Protein AF-A0A819VMY5-F1 (afdb_monomer)

Secondary structure (DSSP, 8-state):
-PPPPPPPPHHHHHHHHHHHT-HHHHHHHHHHTTGGGG-----HHHHHHHHHHH--TTSS-SSS---TTHHHHHHHHHTS---HHHHHHHHHHHHHHHHHTTS-HHHHHHHHHHHHHHHHHHHHH-TTSSHHHHHHHTT-EEEEEEEEEETTTTEEEEEEEEE-TTS-EEEEEESSHHHHHHHHHHHHHHHH---------

Organism: NCBI:txid392033

Structure (mmCIF, N/CA/C/O backbone):
data_AF-A0A819VMY5-F1
#
_entry.id   AF-A0A819VMY5-F1
#
loop_
_atom_site.group_PDB
_atom_site.id
_atom_site.type_symbol
_atom_site.label_atom_id
_atom_site.label_alt_id
_atom_site.label_comp_id
_atom_site.label_asym_id
_atom_site.label_entity_id
_atom_site.label_seq_id
_atom_site.pdbx_PDB_ins_code
_atom_site.Cartn_x
_atom_site.Cartn_y
_atom_site.Cartn_z
_atom_site.occupancy
_atom_site.B_iso_or_equiv
_atom_site.auth_seq_id
_atom_site.auth_comp_id
_atom_site.auth_asym_id
_atom_site.auth_atom_id
_atom_site.pdbx_PDB_model_num
ATOM 1 N N . MET A 1 1 ? -19.495 26.313 -24.248 1.00 32.25 1 MET A N 1
ATOM 2 C CA . MET A 1 1 ? -19.264 24.856 -24.339 1.00 32.25 1 MET A CA 1
ATOM 3 C C . MET A 1 1 ? -18.336 24.479 -23.194 1.00 32.25 1 MET A C 1
ATOM 5 O O . MET A 1 1 ? -17.141 24.739 -23.263 1.00 32.25 1 MET A O 1
ATOM 9 N N . VAL A 1 2 ? -18.919 24.069 -22.068 1.00 31.19 2 VAL A N 1
ATOM 10 C CA . VAL A 1 2 ? -18.203 23.810 -20.811 1.00 31.19 2 VAL A CA 1
ATOM 11 C C . VAL A 1 2 ? -17.369 22.545 -21.003 1.00 31.19 2 VAL A C 1
ATOM 13 O O . VAL A 1 2 ? -17.919 21.499 -21.330 1.00 31.19 2 VAL A O 1
ATOM 16 N N . ARG A 1 3 ? -16.042 22.659 -20.877 1.00 33.81 3 ARG A N 1
ATOM 17 C CA . ARG A 1 3 ? -15.121 21.518 -20.942 1.00 33.81 3 ARG A CA 1
ATOM 18 C C . ARG A 1 3 ? -15.472 20.551 -19.808 1.00 33.81 3 ARG A C 1
ATOM 20 O O . ARG A 1 3 ? -15.427 20.946 -18.645 1.00 33.81 3 ARG A O 1
ATOM 27 N N . CYS A 1 4 ? -15.831 19.315 -20.150 1.00 34.69 4 CYS A N 1
ATOM 28 C CA . CYS A 1 4 ? -15.919 18.207 -19.204 1.00 34.69 4 CYS A CA 1
ATOM 29 C C . CYS A 1 4 ? -14.621 18.147 -18.388 1.00 34.69 4 CYS A C 1
ATOM 31 O O . CYS A 1 4 ? -13.538 18.035 -18.962 1.00 34.69 4 CYS A O 1
ATOM 33 N N . LYS A 1 5 ? -14.730 18.249 -17.059 1.00 42.56 5 LYS A N 1
ATOM 34 C CA . LYS A 1 5 ? -13.671 17.809 -16.146 1.00 42.56 5 LYS A CA 1
ATOM 35 C C . LYS A 1 5 ? -13.451 16.322 -16.426 1.00 42.56 5 LYS A C 1
ATOM 37 O O . LYS A 1 5 ? -14.417 15.568 -16.429 1.00 42.56 5 LYS A O 1
ATOM 42 N N . GLU A 1 6 ? -12.218 15.958 -16.749 1.00 49.38 6 GLU A N 1
ATOM 43 C CA . GLU A 1 6 ? -11.804 14.627 -17.192 1.00 49.38 6 GLU A CA 1
ATOM 44 C C . GLU A 1 6 ? -12.364 13.525 -16.277 1.00 49.38 6 GLU A C 1
ATOM 46 O O . GLU A 1 6 ? -12.055 13.463 -15.088 1.00 49.38 6 GLU A O 1
ATOM 51 N N . GLU A 1 7 ? -13.212 12.658 -16.833 1.00 58.59 7 GLU A N 1
ATOM 52 C CA . GLU A 1 7 ? -13.631 11.423 -16.178 1.00 58.59 7 GLU A CA 1
ATOM 53 C C . GLU A 1 7 ? -12.405 10.513 -16.032 1.00 58.59 7 GLU A C 1
ATOM 55 O O . GLU A 1 7 ? -11.685 10.253 -17.000 1.00 58.59 7 GLU A O 1
ATOM 60 N N . PHE A 1 8 ? -12.141 10.023 -14.818 1.00 69.56 8 PHE A N 1
ATOM 61 C CA . PHE A 1 8 ? -11.073 9.053 -14.590 1.00 69.56 8 PHE A CA 1
ATOM 62 C C . PHE A 1 8 ? -11.270 7.841 -15.512 1.00 69.56 8 PHE A C 1
ATOM 64 O O . PHE A 1 8 ? -12.284 7.148 -15.427 1.00 69.56 8 PHE A O 1
ATOM 71 N N . CYS A 1 9 ? -10.290 7.540 -16.370 1.00 81.75 9 CYS A N 1
ATOM 72 C CA . CYS A 1 9 ? -10.345 6.321 -17.177 1.00 81.75 9 CYS A CA 1
ATOM 73 C C . CYS A 1 9 ? -10.420 5.071 -16.276 1.00 81.75 9 CYS A C 1
ATOM 75 O O . CYS A 1 9 ? -9.907 5.069 -15.154 1.00 81.75 9 CYS A O 1
ATOM 77 N N . HIS A 1 10 ? -11.014 3.978 -16.767 1.00 84.50 10 HIS A N 1
ATOM 78 C CA . HIS A 1 10 ? -11.243 2.760 -15.972 1.00 84.50 10 HIS A CA 1
ATOM 79 C C . HIS A 1 10 ? -9.974 2.229 -15.279 1.00 84.50 10 HIS A C 1
ATOM 81 O O . HIS A 1 10 ? -10.004 1.839 -14.108 1.00 84.50 10 HIS A O 1
ATOM 87 N N . GLY A 1 11 ? -8.835 2.266 -15.979 1.00 84.69 11 GLY A N 1
ATOM 88 C CA . GLY A 1 11 ? -7.550 1.889 -15.395 1.00 84.69 11 GLY A CA 1
ATOM 89 C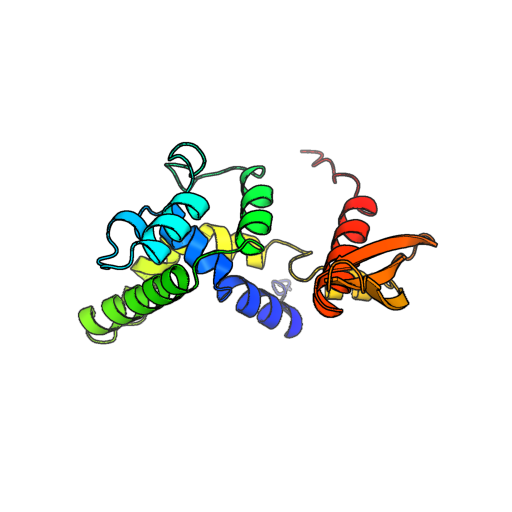 C . GLY A 1 11 ? -7.178 2.776 -14.206 1.00 84.69 11 GLY A C 1
ATOM 90 O O . GLY A 1 11 ? -6.734 2.270 -13.185 1.00 84.69 11 GLY A O 1
ATOM 91 N N . ARG A 1 12 ? -7.431 4.089 -14.290 1.00 86.12 12 ARG A N 1
ATOM 92 C CA . ARG A 1 12 ? -7.058 5.045 -13.242 1.00 86.12 12 ARG A CA 1
ATOM 93 C C . ARG A 1 12 ? -7.909 4.863 -11.990 1.00 86.12 12 ARG A C 1
ATOM 95 O O . ARG A 1 12 ? -7.371 4.899 -10.893 1.00 86.12 12 ARG A O 1
ATOM 102 N N . VAL A 1 13 ? -9.208 4.607 -12.145 1.00 88.25 13 VAL A N 1
ATOM 103 C CA . VAL A 1 13 ? -10.085 4.258 -11.012 1.00 88.25 13 VAL A CA 1
ATOM 104 C C . VAL A 1 13 ? -9.615 2.967 -10.340 1.00 88.25 13 VAL A C 1
ATOM 106 O O . VAL A 1 13 ? -9.603 2.868 -9.115 1.00 88.25 13 VAL A O 1
ATOM 109 N N . THR A 1 14 ? -9.192 1.983 -11.138 1.00 89.44 14 THR A N 1
ATOM 110 C CA . THR A 1 14 ? -8.652 0.721 -10.617 1.00 89.44 14 THR A CA 1
ATOM 111 C C . THR A 1 14 ? -7.366 0.948 -9.831 1.00 89.44 14 THR A C 1
ATOM 113 O O . THR A 1 14 ? -7.250 0.422 -8.724 1.00 89.44 14 THR A O 1
ATOM 116 N N . ASP A 1 15 ? -6.453 1.762 -10.365 1.00 88.94 15 ASP A N 1
ATOM 117 C CA . ASP A 1 15 ? -5.201 2.127 -9.703 1.00 88.94 15 ASP A CA 1
ATOM 118 C C . ASP A 1 15 ? -5.490 2.838 -8.366 1.00 88.94 15 ASP A C 1
ATOM 120 O O . ASP A 1 15 ? -4.995 2.404 -7.332 1.00 88.94 15 ASP A O 1
ATOM 124 N N . ILE A 1 16 ? -6.376 3.844 -8.353 1.00 89.19 16 ILE A N 1
ATOM 125 C CA . ILE A 1 16 ? -6.782 4.573 -7.133 1.00 89.19 16 ILE A CA 1
ATOM 126 C C . ILE A 1 16 ? -7.374 3.628 -6.086 1.00 89.19 16 ILE A C 1
ATOM 128 O O . ILE A 1 16 ? -7.021 3.697 -4.911 1.00 89.19 16 ILE A O 1
ATOM 132 N N . ARG A 1 17 ? -8.261 2.716 -6.494 1.00 89.19 17 ARG A N 1
ATOM 133 C CA . ARG A 1 17 ? -8.877 1.761 -5.567 1.00 89.19 17 ARG A CA 1
ATOM 134 C C . ARG A 1 17 ? -7.837 0.839 -4.937 1.00 89.19 17 ARG A C 1
ATOM 136 O O . ARG A 1 17 ? -7.874 0.644 -3.728 1.00 89.19 17 ARG A O 1
ATOM 143 N N . GLN A 1 18 ? -6.936 0.277 -5.745 1.00 88.06 18 GLN A N 1
ATOM 144 C CA . GLN A 1 18 ? -5.853 -0.581 -5.252 1.00 88.06 18 GLN A CA 1
ATOM 145 C C . GLN A 1 18 ? -4.921 0.172 -4.303 1.00 88.06 18 GLN A C 1
ATOM 147 O O . GLN A 1 18 ? -4.429 -0.400 -3.333 1.00 88.06 18 GLN A O 1
ATOM 152 N N . ASP A 1 19 ? -4.696 1.449 -4.589 1.00 86.06 19 ASP A N 1
ATOM 153 C CA . ASP A 1 19 ? -3.855 2.321 -3.795 1.00 86.06 19 ASP A CA 1
ATOM 154 C C . ASP A 1 19 ? -4.448 2.570 -2.400 1.00 86.06 19 ASP A C 1
ATOM 156 O O . ASP A 1 19 ? -3.775 2.355 -1.390 1.00 86.06 19 ASP A O 1
ATOM 160 N N . LEU A 1 20 ? -5.728 2.947 -2.342 1.00 86.44 20 LEU A N 1
ATOM 161 C CA . LEU A 1 20 ? -6.430 3.274 -1.099 1.00 86.44 20 LEU A CA 1
ATOM 162 C C . LEU A 1 20 ? -6.740 2.048 -0.236 1.00 86.44 20 LEU A C 1
ATOM 164 O O . LEU A 1 20 ? -6.771 2.158 0.985 1.00 86.44 20 LEU A O 1
ATOM 168 N N . SER A 1 21 ? -6.938 0.877 -0.846 1.00 87.19 21 SER A N 1
ATOM 169 C CA . SER A 1 21 ? -7.166 -0.381 -0.124 1.00 87.19 21 SER A CA 1
ATOM 170 C C . SER A 1 21 ? -5.875 -1.167 0.139 1.00 87.19 21 SER A C 1
ATOM 172 O O . SER A 1 21 ? -5.913 -2.389 0.274 1.00 87.19 21 SER A O 1
ATOM 174 N N . ASN A 1 22 ? -4.713 -0.513 0.122 1.00 87.19 22 ASN A N 1
ATOM 175 C CA . ASN A 1 22 ? -3.435 -1.165 0.386 1.00 87.19 22 ASN A CA 1
ATOM 176 C C . ASN A 1 22 ? -3.231 -1.344 1.902 1.00 87.19 22 ASN A C 1
ATOM 178 O O . ASN A 1 22 ? -3.157 -0.361 2.638 1.00 87.19 22 ASN A O 1
ATOM 182 N N . ASN A 1 23 ? -3.065 -2.588 2.363 1.00 88.81 23 ASN A N 1
ATOM 183 C CA . ASN A 1 23 ? -2.864 -2.906 3.782 1.00 88.81 23 ASN A CA 1
ATOM 184 C C . ASN A 1 23 ? -1.686 -2.150 4.419 1.00 88.81 23 ASN A C 1
ATOM 186 O O . ASN A 1 23 ? -1.798 -1.716 5.561 1.00 88.81 23 ASN A O 1
ATOM 190 N N . GLY A 1 24 ? -0.577 -1.962 3.699 1.00 85.81 24 GLY A N 1
ATOM 191 C CA . GLY A 1 24 ? 0.563 -1.184 4.187 1.00 85.81 24 GLY A CA 1
ATOM 192 C C . GLY A 1 24 ? 0.185 0.272 4.463 1.00 85.81 24 GLY A C 1
ATOM 193 O O . GLY A 1 24 ? 0.586 0.833 5.479 1.00 85.81 24 GLY A O 1
ATOM 194 N N . ARG A 1 25 ? -0.674 0.863 3.623 1.00 84.81 25 ARG A N 1
ATOM 195 C CA . ARG A 1 25 ? -1.202 2.214 3.860 1.00 84.81 25 ARG A CA 1
ATOM 196 C C . 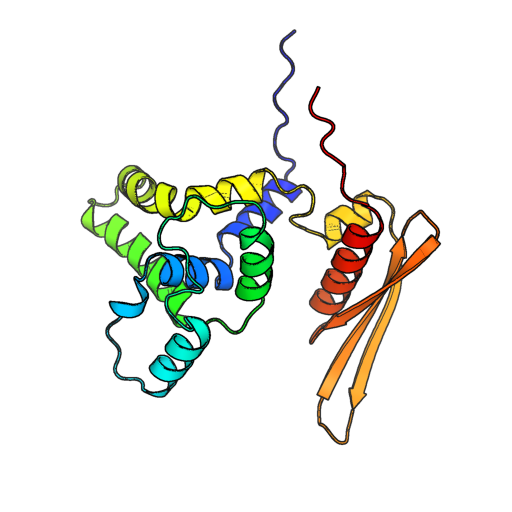ARG A 1 25 ? -2.164 2.268 5.033 1.00 84.81 25 ARG A C 1
ATOM 198 O O . ARG A 1 25 ? -2.027 3.155 5.866 1.00 84.81 25 ARG A O 1
ATOM 205 N N . LEU A 1 26 ? -3.103 1.328 5.125 1.00 89.62 26 LEU A N 1
ATOM 206 C CA . LEU A 1 26 ? -4.041 1.274 6.253 1.00 89.62 26 LEU A CA 1
ATOM 207 C C . LEU A 1 26 ? -3.296 1.123 7.587 1.00 89.62 26 LEU A C 1
ATOM 209 O O . LEU A 1 26 ? -3.614 1.810 8.556 1.00 89.62 26 LEU A O 1
ATOM 213 N N . ALA A 1 27 ? -2.256 0.285 7.613 1.00 90.12 27 ALA A N 1
ATOM 214 C CA . ALA A 1 27 ? -1.369 0.147 8.761 1.00 90.12 27 ALA A CA 1
ATOM 215 C C . ALA A 1 27 ? -0.644 1.461 9.090 1.00 90.12 27 ALA A C 1
ATOM 217 O O . ALA A 1 27 ? -0.647 1.878 10.248 1.00 90.12 27 ALA A O 1
ATOM 218 N N . TYR A 1 28 ? -0.077 2.138 8.087 1.00 86.12 28 TYR A N 1
ATOM 219 C CA . TYR A 1 28 ? 0.578 3.434 8.268 1.00 86.12 28 TYR A CA 1
ATOM 220 C C . TYR A 1 28 ? -0.376 4.485 8.847 1.00 86.12 28 TYR A C 1
ATOM 222 O O . TYR A 1 28 ? -0.038 5.138 9.829 1.00 86.12 28 TYR A O 1
ATOM 230 N N . ILE A 1 29 ? -1.588 4.611 8.295 1.00 86.44 29 ILE A N 1
ATOM 231 C CA . ILE A 1 29 ? -2.615 5.550 8.773 1.00 86.44 29 ILE A CA 1
ATOM 232 C C . ILE A 1 29 ? -2.958 5.271 10.235 1.00 86.44 29 ILE A C 1
ATOM 234 O O . ILE A 1 29 ? -2.987 6.187 11.054 1.00 86.44 29 ILE A O 1
ATOM 238 N N . LEU A 1 30 ? -3.175 4.001 10.584 1.00 89.69 30 LEU A N 1
ATOM 239 C CA . LEU A 1 30 ? -3.483 3.609 11.955 1.00 89.69 30 LEU A CA 1
ATOM 240 C C . LEU A 1 30 ? -2.362 4.026 12.923 1.00 89.69 30 LEU A C 1
ATOM 242 O O . LEU A 1 30 ? -2.636 4.498 14.033 1.00 89.69 30 LEU A O 1
ATOM 246 N N . VAL A 1 31 ? -1.101 3.877 12.509 1.00 87.38 31 VAL A N 1
ATOM 247 C CA . VAL A 1 31 ? 0.053 4.283 13.316 1.00 87.38 31 VAL A CA 1
ATOM 248 C C . VAL A 1 31 ? 0.185 5.801 13.396 1.00 87.38 31 VAL A C 1
ATOM 250 O O . VAL A 1 31 ? 0.345 6.311 14.503 1.00 87.38 31 VAL A O 1
ATOM 253 N N . ALA A 1 32 ? 0.018 6.514 12.280 1.00 82.56 32 ALA A N 1
ATOM 254 C CA . ALA A 1 32 ? 0.041 7.975 12.215 1.00 82.56 32 ALA A CA 1
ATOM 255 C C . ALA A 1 32 ? -1.027 8.610 13.121 1.00 82.56 32 ALA A C 1
ATOM 257 O O . ALA A 1 32 ? -0.764 9.592 13.808 1.00 82.56 32 ALA A O 1
ATOM 258 N N . CYS A 1 33 ? -2.206 7.994 13.225 1.00 84.69 33 CYS A N 1
ATOM 259 C CA . CYS A 1 33 ? -3.256 8.406 14.161 1.00 84.69 33 CYS A CA 1
ATOM 260 C C . CYS A 1 33 ? -3.017 7.941 15.615 1.00 84.69 33 CYS A C 1
ATOM 262 O O . CYS A 1 33 ? -3.901 8.087 16.459 1.00 84.69 33 CYS A O 1
ATOM 264 N N . ARG A 1 34 ? -1.860 7.335 15.923 1.00 87.44 34 ARG A N 1
ATOM 265 C CA . ARG A 1 34 ? -1.499 6.722 17.219 1.00 87.44 34 ARG A CA 1
ATOM 266 C C . ARG A 1 34 ? -2.483 5.670 17.745 1.00 87.44 34 ARG A C 1
ATOM 268 O O . ARG A 1 34 ? -2.437 5.298 18.920 1.00 87.44 34 ARG A O 1
ATOM 275 N N . LEU A 1 35 ? -3.337 5.120 16.886 1.00 89.88 35 LEU A N 1
ATOM 276 C CA . LEU A 1 35 ? -4.340 4.126 17.277 1.00 89.88 35 LEU A CA 1
ATOM 277 C C . LEU A 1 35 ? -3.712 2.768 17.614 1.00 89.88 35 LEU A C 1
ATOM 279 O O . LEU A 1 35 ? -4.291 1.998 18.377 1.00 89.88 35 LEU A O 1
ATOM 283 N N . HIS A 1 36 ? -2.494 2.504 17.133 1.00 91.50 36 HIS A N 1
ATOM 284 C CA . HIS A 1 36 ? -1.728 1.304 17.474 1.00 91.50 36 HIS A CA 1
ATOM 285 C C . HIS A 1 36 ? -1.491 1.171 18.991 1.00 91.50 36 HIS A C 1
ATOM 287 O O . HIS A 1 36 ? -1.472 0.060 19.511 1.00 91.50 36 HIS A O 1
ATOM 293 N N . THR A 1 37 ? -1.419 2.293 19.722 1.00 91.06 37 THR A N 1
ATOM 294 C CA . THR A 1 37 ? -1.284 2.326 21.193 1.00 91.06 37 THR A CA 1
ATOM 295 C C . THR A 1 37 ? -2.533 1.856 21.944 1.00 91.06 37 THR A C 1
ATOM 297 O O . THR A 1 37 ? -2.488 1.643 23.155 1.00 91.06 37 THR A O 1
ATOM 300 N N . LYS A 1 38 ? -3.672 1.736 21.251 1.00 93.38 38 LYS A N 1
ATOM 301 C CA . LYS A 1 38 ? -4.971 1.348 21.821 1.00 93.38 38 LYS A CA 1
ATOM 302 C C . LYS A 1 38 ? -5.357 -0.090 21.482 1.00 93.38 38 LYS A C 1
ATOM 304 O O . LYS A 1 38 ? -6.414 -0.548 21.909 1.00 93.38 38 LYS A O 1
ATOM 309 N N . ILE A 1 39 ? -4.518 -0.803 20.731 1.00 93.44 39 ILE A N 1
ATOM 310 C CA . ILE A 1 39 ? -4.766 -2.197 20.371 1.00 93.44 39 ILE A CA 1
ATOM 311 C C . ILE A 1 39 ? -4.546 -3.070 21.605 1.00 93.44 39 ILE A C 1
ATOM 313 O O . ILE A 1 39 ? -3.461 -3.099 22.181 1.00 93.44 39 ILE A O 1
ATOM 317 N N . LEU A 1 40 ? -5.574 -3.824 21.985 1.00 93.75 40 LEU A N 1
ATOM 318 C CA . LEU A 1 40 ? -5.477 -4.826 23.040 1.00 93.75 40 LEU A CA 1
ATOM 319 C C . LEU A 1 40 ? -5.031 -6.157 22.429 1.00 93.75 40 LEU A C 1
ATOM 321 O O . LEU A 1 40 ? -5.747 -6.753 21.628 1.00 93.75 40 LEU A O 1
ATOM 325 N N . HIS A 1 41 ? -3.850 -6.635 22.810 1.00 92.75 41 HIS A N 1
ATOM 326 C CA . HIS A 1 41 ? -3.335 -7.943 22.409 1.00 92.75 41 HIS A CA 1
ATOM 327 C C . HIS A 1 41 ? -2.398 -8.505 23.485 1.00 92.75 41 HIS A C 1
ATOM 329 O O . HIS A 1 41 ? -1.8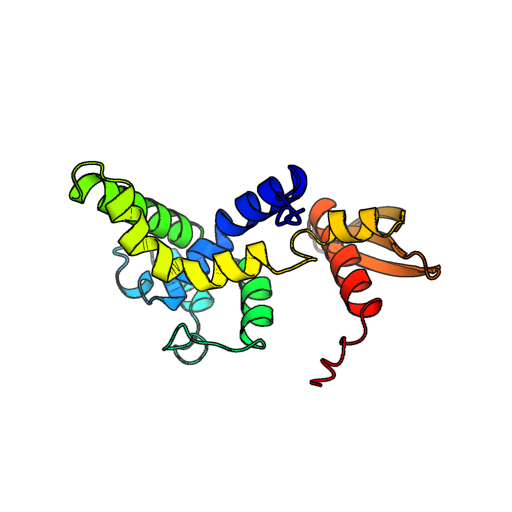22 -7.755 24.266 1.00 92.75 41 HIS A O 1
ATOM 335 N N . ASN A 1 42 ? -2.218 -9.829 23.509 1.00 93.12 42 ASN A N 1
ATOM 336 C CA . ASN A 1 42 ? -1.317 -10.518 24.445 1.00 93.12 42 ASN A CA 1
ATOM 337 C C . ASN A 1 42 ? -0.189 -11.279 23.718 1.00 93.12 42 ASN A C 1
ATOM 339 O O . ASN A 1 42 ? 0.220 -12.363 24.120 1.00 93.12 42 ASN A O 1
ATOM 343 N N . SER A 1 43 ? 0.261 -10.743 22.581 1.00 94.31 43 SER A N 1
ATOM 344 C CA . SER A 1 43 ? 1.326 -11.333 21.758 1.00 94.31 43 SER A CA 1
ATOM 345 C C . SER A 1 43 ? 2.589 -10.465 21.819 1.00 94.31 43 SER A C 1
ATOM 347 O O . SER A 1 43 ? 2.573 -9.366 21.255 1.00 94.31 43 SER A O 1
ATOM 349 N N . PRO A 1 44 ? 3.675 -10.938 22.464 1.00 92.62 44 PRO A N 1
ATOM 350 C CA . PRO A 1 44 ? 4.959 -10.234 22.493 1.00 92.62 44 PRO A CA 1
ATOM 351 C C . PRO A 1 44 ? 5.602 -10.085 21.108 1.00 92.62 44 PRO A C 1
ATOM 353 O O . PRO A 1 44 ? 6.218 -9.063 20.824 1.00 92.62 44 PRO A O 1
ATOM 356 N N . ASP A 1 45 ? 5.423 -11.071 20.221 1.00 91.50 45 ASP A N 1
ATOM 357 C CA . ASP A 1 45 ? 5.900 -11.002 18.831 1.00 91.50 45 ASP A CA 1
ATOM 358 C C . ASP A 1 45 ? 5.205 -9.870 18.062 1.00 91.50 45 ASP A C 1
ATOM 360 O O . ASP A 1 45 ? 5.858 -9.060 17.403 1.00 91.50 45 ASP A O 1
ATOM 364 N N . LEU A 1 46 ? 3.878 -9.766 18.203 1.00 90.75 46 LEU A N 1
ATOM 365 C CA . LEU A 1 46 ? 3.125 -8.670 17.600 1.00 90.75 46 LEU A CA 1
ATOM 366 C C . LEU A 1 46 ? 3.554 -7.324 18.187 1.00 90.75 46 LEU A C 1
ATOM 368 O O . LEU A 1 46 ? 3.731 -6.378 17.428 1.00 90.75 46 LEU A O 1
ATOM 372 N N . PHE A 1 47 ? 3.767 -7.255 19.506 1.00 89.69 47 PHE A N 1
ATOM 373 C CA . PHE A 1 47 ? 4.258 -6.045 20.166 1.00 89.69 47 PHE A CA 1
ATOM 374 C C . PHE A 1 47 ? 5.577 -5.583 19.546 1.00 89.69 47 PHE A C 1
ATOM 376 O O . PHE A 1 47 ? 5.655 -4.463 19.057 1.00 89.69 47 PHE A O 1
ATOM 383 N N . GLY A 1 48 ? 6.575 -6.471 19.471 1.00 88.56 48 GLY A N 1
ATOM 384 C CA . GLY A 1 48 ? 7.880 -6.149 18.894 1.00 88.56 48 GLY A CA 1
ATOM 385 C C . GLY A 1 48 ? 7.783 -5.674 17.444 1.00 88.56 48 GLY A C 1
ATOM 386 O O . GLY A 1 48 ? 8.393 -4.671 17.084 1.00 88.56 48 GLY A O 1
ATOM 387 N N . LYS A 1 49 ? 6.963 -6.335 16.616 1.00 89.50 49 LYS A N 1
ATOM 388 C CA . LYS A 1 49 ? 6.746 -5.922 15.220 1.00 89.50 49 LYS A CA 1
ATOM 389 C C . LYS A 1 49 ? 6.071 -4.554 15.109 1.00 89.50 49 LYS A C 1
ATOM 391 O O . LYS A 1 49 ? 6.467 -3.765 14.256 1.00 89.50 49 LYS A O 1
ATOM 396 N N . ILE A 1 50 ? 5.074 -4.269 15.951 1.00 89.62 50 ILE A N 1
ATOM 397 C CA . ILE A 1 50 ? 4.417 -2.956 16.000 1.00 89.62 50 ILE A CA 1
ATOM 398 C C . ILE A 1 50 ? 5.410 -1.891 16.461 1.00 89.62 50 ILE A C 1
ATOM 400 O O . ILE A 1 50 ? 5.487 -0.858 15.814 1.00 89.62 50 ILE A O 1
ATOM 404 N N . SER A 1 51 ? 6.195 -2.140 17.512 1.00 86.94 51 SER A N 1
ATOM 405 C CA . SER A 1 51 ? 7.194 -1.188 18.013 1.00 86.94 51 SER A CA 1
ATOM 406 C C . SER A 1 51 ? 8.266 -0.871 16.971 1.00 86.94 51 SER A C 1
ATOM 408 O O . SER A 1 51 ? 8.594 0.291 16.769 1.00 86.94 51 SER A O 1
ATOM 410 N N . ILE A 1 52 ? 8.775 -1.884 16.262 1.00 85.50 52 ILE A N 1
ATOM 411 C CA . ILE A 1 52 ? 9.751 -1.685 15.181 1.00 85.50 52 ILE A CA 1
ATOM 412 C C . ILE A 1 52 ? 9.135 -0.876 14.036 1.00 85.50 52 ILE A C 1
ATOM 414 O O . ILE A 1 52 ? 9.782 0.022 13.507 1.00 85.50 52 ILE A O 1
ATOM 418 N N . TYR A 1 53 ? 7.897 -1.193 13.646 1.00 84.94 53 TYR A N 1
ATOM 419 C CA . TYR A 1 53 ? 7.220 -0.496 12.555 1.00 84.94 53 TYR A CA 1
ATOM 420 C C . TYR A 1 53 ? 6.835 0.941 12.928 1.00 84.94 53 TYR A C 1
ATOM 422 O O . TYR A 1 53 ? 6.975 1.830 12.102 1.00 84.94 53 TYR A O 1
ATOM 430 N N . ALA A 1 54 ? 6.364 1.176 14.153 1.00 83.25 54 ALA A N 1
ATOM 431 C CA . ALA A 1 54 ? 5.969 2.496 14.635 1.00 83.25 54 ALA A CA 1
ATOM 432 C C . ALA A 1 54 ? 7.164 3.408 14.958 1.00 83.25 54 ALA A C 1
ATOM 434 O O . ALA A 1 54 ? 6.997 4.623 14.977 1.00 83.25 54 ALA A O 1
ATOM 435 N N . GLY A 1 55 ? 8.362 2.852 15.165 1.00 77.44 55 GLY A N 1
ATOM 436 C CA . GLY A 1 55 ? 9.569 3.633 15.436 1.00 77.44 55 GLY A CA 1
ATOM 437 C C . GLY A 1 55 ? 9.418 4.598 16.619 1.00 77.44 55 GLY A C 1
ATOM 438 O O . GLY A 1 55 ? 8.544 4.434 17.472 1.00 77.44 55 GLY A O 1
ATOM 439 N N . ASP A 1 56 ? 10.283 5.612 16.662 1.00 61.91 56 ASP A N 1
ATOM 440 C CA . ASP A 1 56 ? 10.169 6.701 17.632 1.00 61.91 56 ASP A CA 1
ATOM 441 C C . ASP A 1 56 ? 9.097 7.714 17.199 1.00 61.91 56 ASP A C 1
ATOM 443 O O . ASP A 1 56 ? 8.972 8.062 16.022 1.00 61.91 56 ASP A O 1
ATOM 447 N N . ASP A 1 57 ? 8.358 8.232 18.183 1.00 56.28 57 ASP A N 1
ATOM 448 C CA . ASP A 1 5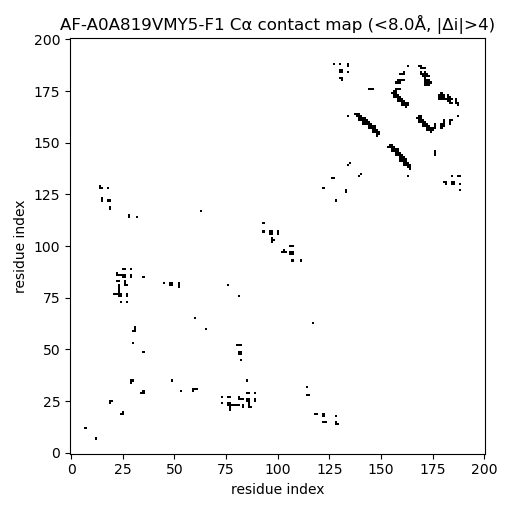7 ? 7.203 9.141 18.058 1.00 56.28 57 ASP A CA 1
ATOM 449 C C . ASP A 1 57 ? 7.469 10.439 17.256 1.00 56.28 57 ASP A C 1
ATOM 451 O O . ASP A 1 57 ? 6.529 11.170 16.938 1.00 56.28 57 ASP A O 1
ATOM 455 N N . GLU A 1 58 ? 8.735 10.750 16.953 1.00 52.16 58 GLU A N 1
ATOM 456 C CA . GLU A 1 58 ? 9.170 11.902 16.149 1.00 52.16 58 GLU A CA 1
ATOM 457 C C . GLU A 1 58 ? 9.093 11.661 14.635 1.00 52.16 58 GLU A C 1
ATOM 459 O O . GLU A 1 58 ? 8.982 12.619 13.871 1.00 52.16 58 GLU A O 1
ATOM 464 N N . LEU A 1 59 ? 9.121 10.400 14.189 1.00 55.06 59 LEU A N 1
ATOM 465 C CA . LEU A 1 59 ? 9.008 10.039 12.768 1.00 55.06 59 LEU A CA 1
ATOM 466 C C . LEU A 1 59 ? 7.573 10.176 12.254 1.00 55.06 59 LEU A C 1
ATOM 468 O O . LEU A 1 59 ? 7.351 10.337 11.053 1.00 55.06 59 LEU A O 1
ATOM 472 N N . PHE A 1 60 ? 6.603 10.113 13.168 1.00 59.44 60 PHE A N 1
ATOM 473 C CA . PHE A 1 60 ? 5.200 10.282 12.851 1.00 59.44 60 PHE A CA 1
ATOM 474 C C . PHE A 1 60 ? 4.758 11.708 13.118 1.00 59.44 60 PHE A C 1
ATOM 476 O O . PHE A 1 60 ? 4.788 12.182 14.260 1.00 59.44 60 PHE A O 1
ATOM 483 N N . PRO A 1 61 ? 4.296 12.403 12.081 1.00 55.47 61 PRO A N 1
ATOM 484 C CA . PRO A 1 61 ? 3.867 13.760 12.273 1.00 55.47 61 PRO A CA 1
ATOM 485 C C . PRO A 1 61 ? 2.656 13.868 13.187 1.00 55.47 61 PRO A C 1
ATOM 487 O O . PRO A 1 61 ? 1.671 13.146 13.040 1.00 55.47 61 PRO A O 1
ATOM 490 N N . LYS A 1 62 ? 2.746 14.791 14.148 1.00 53.38 62 LYS A N 1
ATOM 491 C CA . LYS A 1 62 ? 1.685 15.051 15.131 1.00 53.38 62 LYS A CA 1
ATOM 492 C C . LYS A 1 62 ? 0.448 15.689 14.498 1.00 53.38 62 LYS A C 1
ATOM 494 O O . LYS A 1 62 ? -0.647 15.452 14.995 1.00 53.38 62 LYS A O 1
ATOM 499 N N . ASP A 1 63 ? 0.638 16.403 13.391 1.00 52.88 63 ASP A N 1
ATOM 500 C CA . ASP A 1 63 ? -0.419 16.983 12.574 1.00 52.88 63 ASP A CA 1
ATOM 501 C C . ASP A 1 63 ? -0.361 16.370 11.169 1.00 52.88 63 ASP A C 1
ATOM 503 O O . ASP A 1 63 ? 0.690 16.356 10.532 1.00 52.88 63 ASP A O 1
ATOM 507 N N . LEU A 1 64 ? -1.497 15.885 10.657 1.00 52.78 64 LEU A N 1
ATOM 508 C CA . LEU A 1 64 ? -1.640 15.378 9.279 1.00 52.78 64 LEU A CA 1
ATOM 509 C C . LEU A 1 64 ? -1.456 16.483 8.206 1.00 52.78 64 LEU A C 1
ATOM 511 O O . LEU A 1 64 ? -1.648 16.253 7.018 1.00 52.78 64 LEU A O 1
ATOM 515 N N . SER A 1 65 ? -1.106 17.713 8.584 1.00 48.38 65 SER A N 1
ATOM 516 C CA . SER A 1 65 ? -0.884 18.825 7.658 1.00 48.38 65 SER A CA 1
ATOM 517 C C . SER A 1 65 ? 0.563 18.844 7.164 1.00 48.38 65 SER A C 1
ATOM 519 O O . SER A 1 65 ? 1.379 19.533 7.776 1.00 48.38 65 SER A O 1
ATOM 521 N N . ILE A 1 66 ? 0.931 18.069 6.127 1.00 50.44 66 ILE A N 1
ATOM 522 C CA . ILE A 1 66 ? 2.356 17.965 5.740 1.00 50.44 66 ILE A CA 1
ATOM 523 C C . ILE A 1 66 ? 2.677 17.973 4.246 1.00 50.44 66 ILE A C 1
ATOM 525 O O . ILE A 1 66 ? 2.063 17.299 3.421 1.00 50.44 66 ILE A O 1
ATOM 529 N N . ASP A 1 67 ? 3.747 18.730 3.991 1.00 47.16 67 ASP A N 1
ATOM 530 C CA . ASP A 1 67 ? 4.518 18.976 2.781 1.00 47.16 67 ASP A CA 1
ATOM 531 C C . ASP A 1 67 ? 5.073 17.733 2.055 1.00 47.16 67 ASP A C 1
ATOM 533 O O . ASP A 1 67 ? 5.213 16.629 2.584 1.00 47.16 67 ASP A O 1
ATOM 537 N N . ASN A 1 68 ? 5.502 17.969 0.811 1.00 46.91 68 ASN A N 1
ATOM 538 C CA . ASN A 1 68 ? 5.994 17.007 -0.185 1.00 46.91 68 ASN A CA 1
ATOM 539 C C . ASN A 1 68 ? 7.081 16.005 0.270 1.00 46.91 68 ASN A C 1
ATOM 541 O O . ASN A 1 68 ? 7.336 15.032 -0.444 1.00 46.91 68 ASN A O 1
ATOM 545 N N . GLN A 1 69 ? 7.738 16.217 1.411 1.00 42.81 69 GLN A N 1
ATOM 546 C CA . GLN A 1 69 ? 8.814 15.357 1.912 1.00 42.81 69 GLN A CA 1
ATOM 547 C C . GLN A 1 69 ? 8.274 14.069 2.564 1.00 42.81 69 GLN A C 1
ATOM 549 O O . GLN A 1 69 ? 8.812 12.996 2.296 1.00 42.81 69 GLN A O 1
ATOM 554 N N . LEU A 1 70 ? 7.129 14.138 3.259 1.00 50.44 70 LEU A N 1
ATOM 555 C CA . LEU A 1 70 ? 6.457 12.979 3.872 1.00 50.44 70 LEU A CA 1
ATOM 556 C C . LEU A 1 70 ? 5.930 11.981 2.828 1.00 50.44 70 LEU A C 1
ATOM 558 O O . LEU A 1 70 ? 5.851 10.779 3.074 1.00 50.44 70 LEU A O 1
ATOM 562 N N . ASN A 1 71 ? 5.633 12.453 1.613 1.00 51.41 71 ASN A N 1
ATOM 563 C CA . ASN A 1 71 ? 5.156 11.603 0.520 1.00 51.41 71 ASN A CA 1
ATOM 564 C C . ASN A 1 71 ? 6.170 10.524 0.104 1.00 51.41 71 ASN A C 1
ATOM 566 O O . ASN A 1 71 ? 5.753 9.430 -0.292 1.00 51.41 71 ASN A O 1
ATOM 570 N N . LYS A 1 72 ? 7.480 10.803 0.210 1.00 49.03 72 LYS A N 1
ATOM 571 C CA . LYS A 1 72 ? 8.538 9.815 -0.070 1.00 49.03 72 LYS A CA 1
ATOM 572 C C . LYS A 1 72 ? 8.612 8.738 1.007 1.00 49.03 72 LYS A C 1
ATOM 574 O O . LYS A 1 72 ? 8.779 7.569 0.663 1.00 49.03 72 LYS A O 1
ATOM 579 N N . ASP A 1 73 ? 8.433 9.125 2.265 1.00 54.50 73 ASP A N 1
ATOM 580 C CA . ASP A 1 73 ? 8.481 8.200 3.393 1.00 54.50 73 ASP A CA 1
ATOM 581 C C . ASP A 1 73 ? 7.254 7.278 3.378 1.00 54.50 73 ASP A C 1
ATOM 583 O O . ASP A 1 73 ? 7.397 6.066 3.485 1.00 54.50 73 ASP A O 1
ATOM 587 N N . ILE A 1 74 ? 6.061 7.798 3.072 1.00 55.44 74 ILE A N 1
ATOM 588 C CA . ILE A 1 74 ? 4.826 6.996 2.987 1.00 55.44 74 ILE A CA 1
ATOM 589 C C . ILE A 1 74 ? 4.934 5.836 1.982 1.00 55.44 74 ILE A C 1
ATOM 591 O O . ILE A 1 74 ? 4.512 4.727 2.298 1.00 55.44 74 ILE A O 1
ATOM 595 N N . ASP A 1 75 ? 5.494 6.047 0.784 1.00 56.75 75 ASP A N 1
ATOM 596 C CA . ASP A 1 75 ? 5.620 4.957 -0.202 1.00 56.75 75 ASP A CA 1
ATOM 597 C C . ASP A 1 75 ? 6.633 3.902 0.237 1.00 56.75 75 ASP A C 1
ATOM 599 O O . ASP A 1 75 ? 6.430 2.710 0.016 1.00 56.75 75 ASP A O 1
ATOM 603 N N . GLN A 1 76 ? 7.719 4.331 0.879 1.00 56.75 76 GLN A N 1
ATOM 604 C CA . GLN A 1 76 ? 8.731 3.423 1.404 1.00 56.75 76 GLN A CA 1
ATOM 605 C C . GLN A 1 76 ? 8.197 2.608 2.592 1.00 56.75 76 GLN A C 1
ATOM 607 O O . GLN A 1 76 ? 8.580 1.452 2.759 1.00 56.75 76 GLN A O 1
ATOM 612 N N . TRP A 1 77 ? 7.290 3.185 3.384 1.00 57.84 77 TRP A N 1
ATOM 613 C CA . TRP A 1 77 ? 6.649 2.545 4.534 1.00 57.84 77 TRP A CA 1
ATOM 614 C C . TRP A 1 77 ? 5.452 1.670 4.149 1.00 57.84 77 TRP A C 1
ATOM 616 O O . TRP A 1 77 ? 5.210 0.652 4.794 1.00 57.84 77 TRP A O 1
ATOM 626 N N . ALA A 1 78 ? 4.721 2.024 3.090 1.00 53.84 78 ALA 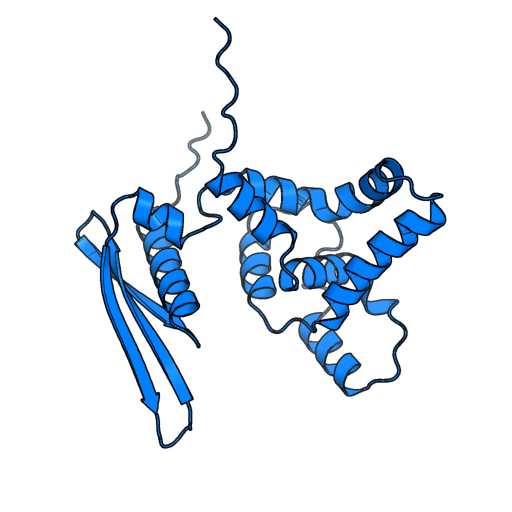A N 1
ATOM 627 C CA . ALA A 1 78 ? 3.677 1.176 2.517 1.00 53.84 78 ALA A CA 1
ATOM 628 C C . ALA A 1 78 ? 4.268 -0.066 1.823 1.00 53.84 78 ALA A C 1
ATOM 630 O O . ALA A 1 78 ? 3.636 -1.122 1.826 1.00 53.84 78 ALA A O 1
ATOM 631 N N . ASP A 1 79 ? 5.488 0.049 1.281 1.00 55.03 79 ASP A N 1
ATOM 632 C CA . ASP A 1 79 ? 6.268 -1.066 0.727 1.00 55.03 79 ASP A CA 1
ATOM 633 C C . ASP A 1 79 ? 7.057 -1.845 1.818 1.00 55.03 79 ASP A C 1
ATOM 635 O O . ASP A 1 79 ? 7.733 -2.827 1.495 1.00 55.03 79 ASP A O 1
ATOM 639 N N . SER A 1 80 ? 6.979 -1.451 3.104 1.00 56.06 80 SER A N 1
ATOM 640 C CA . SER A 1 80 ? 7.677 -2.113 4.221 1.00 56.06 80 SER A CA 1
ATOM 641 C C . SER A 1 80 ? 6.804 -3.141 4.959 1.00 56.06 80 SER A C 1
ATOM 643 O O . SER A 1 80 ? 5.593 -3.242 4.764 1.00 56.06 80 SER A O 1
ATOM 645 N N . THR A 1 81 ? 7.448 -3.967 5.788 1.00 66.88 81 THR A N 1
ATOM 646 C CA . THR A 1 81 ? 6.910 -5.110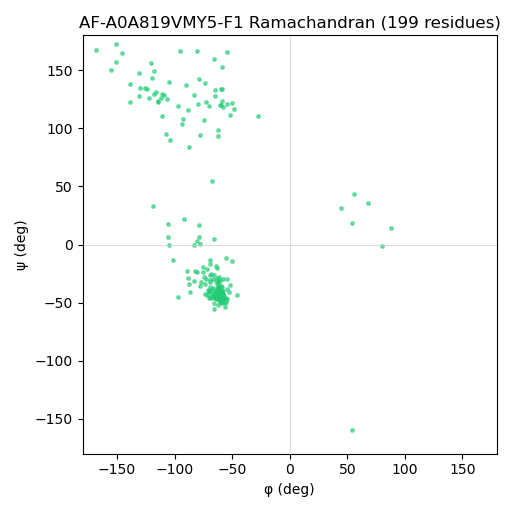 6.549 1.00 66.88 81 THR A CA 1
ATOM 647 C C . THR A 1 81 ? 5.931 -4.704 7.662 1.00 66.88 81 THR A C 1
ATOM 649 O O . THR A 1 81 ? 6.125 -5.051 8.828 1.00 66.88 81 THR A O 1
ATOM 652 N N . ALA A 1 82 ? 4.881 -3.958 7.324 1.00 79.56 82 ALA A N 1
ATOM 653 C CA . ALA A 1 82 ? 3.826 -3.591 8.254 1.00 79.56 82 ALA A CA 1
ATOM 654 C C . ALA A 1 82 ? 3.151 -4.856 8.825 1.00 79.56 82 ALA A C 1
ATOM 656 O O . ALA A 1 82 ? 2.803 -5.769 8.062 1.00 79.56 82 ALA A O 1
ATOM 657 N N . PRO A 1 83 ? 2.926 -4.946 10.149 1.00 87.44 83 PRO A N 1
ATOM 658 C CA . PRO A 1 83 ? 2.154 -6.039 10.722 1.00 87.44 83 PRO A CA 1
ATOM 659 C C . PRO A 1 83 ? 0.741 -6.035 10.134 1.00 87.44 83 PRO A C 1
ATOM 661 O O . PRO A 1 83 ? -0.004 -5.073 10.311 1.00 87.44 83 PRO A O 1
ATOM 664 N N . LYS A 1 84 ? 0.347 -7.128 9.469 1.00 88.69 84 LYS A N 1
ATOM 665 C CA . LYS A 1 84 ? -0.973 -7.250 8.824 1.00 88.69 84 LYS A CA 1
ATOM 666 C C . LYS A 1 84 ? -2.133 -6.920 9.775 1.00 88.69 84 LYS A C 1
ATOM 668 O O . LYS A 1 84 ? -3.092 -6.279 9.361 1.00 88.69 84 LYS A O 1
ATOM 673 N N . ALA A 1 85 ? -1.979 -7.267 11.053 1.00 92.38 85 ALA A N 1
ATOM 674 C CA . ALA A 1 85 ? -2.949 -6.969 12.100 1.00 92.38 85 ALA A CA 1
ATOM 675 C C . ALA A 1 85 ? -3.304 -5.474 12.207 1.00 92.38 85 ALA A C 1
ATOM 677 O O . ALA A 1 85 ? -4.426 -5.158 12.575 1.00 92.38 85 ALA A O 1
ATOM 678 N N . LEU A 1 86 ? -2.396 -4.547 11.874 1.00 93.31 86 LEU A N 1
ATOM 679 C CA . LEU A 1 86 ? -2.708 -3.114 11.895 1.00 93.31 86 LEU A CA 1
ATOM 680 C C . LEU A 1 86 ? -3.727 -2.746 10.808 1.00 93.31 86 LEU A C 1
ATOM 682 O O . LEU A 1 86 ? -4.677 -2.022 11.081 1.00 93.31 86 LEU A O 1
ATOM 686 N N . ALA A 1 87 ? -3.575 -3.282 9.596 1.00 92.25 87 ALA A N 1
ATOM 687 C CA . ALA A 1 87 ? -4.567 -3.088 8.540 1.00 92.25 87 ALA A CA 1
ATOM 688 C C . ALA A 1 87 ? -5.916 -3.710 8.930 1.00 92.25 87 ALA A C 1
ATOM 690 O O . ALA A 1 87 ? -6.948 -3.052 8.819 1.00 92.25 87 ALA A O 1
ATOM 691 N N . ASP A 1 88 ? -5.888 -4.932 9.473 1.00 94.69 88 ASP A N 1
ATOM 692 C CA . ASP A 1 88 ? -7.095 -5.644 9.906 1.00 94.69 88 ASP A CA 1
ATOM 693 C C . ASP A 1 88 ? -7.838 -4.870 11.021 1.00 94.69 88 ASP A C 1
ATOM 695 O O . ASP A 1 88 ? -9.065 -4.779 11.010 1.00 94.69 88 ASP A O 1
ATOM 699 N N . VAL A 1 89 ? -7.115 -4.256 11.970 1.00 95.88 89 VAL A N 1
ATOM 700 C CA . VAL A 1 89 ? -7.714 -3.408 13.019 1.00 95.88 89 VAL A CA 1
ATOM 701 C C . VAL A 1 89 ? -8.316 -2.131 12.434 1.00 95.88 89 VAL A C 1
ATOM 703 O O . VAL A 1 89 ? -9.391 -1.721 12.874 1.00 95.88 89 VAL A O 1
ATOM 706 N N . PHE A 1 90 ? -7.670 -1.503 11.447 1.00 95.06 90 PHE A N 1
ATOM 707 C CA . PHE A 1 90 ? -8.240 -0.335 10.774 1.00 95.06 90 PHE A CA 1
ATOM 708 C C . PHE A 1 90 ? -9.571 -0.691 10.094 1.00 95.06 90 PHE A C 1
ATOM 710 O O . PHE A 1 90 ? -10.573 -0.010 10.300 1.00 95.06 90 PHE A O 1
ATOM 717 N N . GLU A 1 91 ? -9.620 -1.796 9.347 1.00 95.19 91 GLU A N 1
ATOM 718 C CA . GLU A 1 91 ? -10.852 -2.287 8.714 1.00 95.19 91 GLU A CA 1
ATOM 719 C C . GLU A 1 91 ? -11.930 -2.647 9.750 1.00 95.19 91 GLU A C 1
ATOM 721 O O . GLU A 1 91 ? -13.105 -2.306 9.581 1.00 95.19 91 GLU A O 1
ATOM 726 N N . ALA A 1 92 ? -11.537 -3.272 10.864 1.00 96.69 92 ALA A N 1
ATOM 727 C CA . ALA A 1 92 ? -12.443 -3.576 11.967 1.00 96.69 92 ALA A CA 1
ATOM 728 C C . ALA A 1 92 ? -13.019 -2.306 12.615 1.00 96.69 92 ALA A C 1
ATOM 730 O O . ALA A 1 92 ? -14.204 -2.282 12.949 1.00 96.69 92 ALA A O 1
ATOM 731 N N . LEU A 1 93 ? -12.227 -1.235 12.747 1.00 96.12 93 LEU A N 1
ATOM 732 C CA . LEU A 1 93 ? -12.688 0.064 13.243 1.00 96.12 93 LEU A CA 1
ATOM 733 C C . LEU A 1 93 ? -13.750 0.673 12.316 1.00 96.12 93 LEU A C 1
ATOM 735 O O . LEU A 1 93 ? -14.789 1.126 12.797 1.00 96.12 93 LEU A O 1
ATOM 739 N N . VAL A 1 94 ? -13.539 0.625 10.995 1.00 96.62 94 VAL A N 1
ATOM 740 C CA . VAL A 1 94 ? -14.543 1.056 10.003 1.00 96.62 94 VAL A CA 1
ATOM 741 C C . VAL A 1 94 ? -15.849 0.271 10.186 1.00 96.62 94 VAL A C 1
ATOM 743 O O . VAL A 1 94 ? -16.933 0.859 10.231 1.00 96.62 94 VAL A O 1
ATOM 746 N N . GLY A 1 95 ? -15.754 -1.053 10.351 1.00 97.88 95 GLY A N 1
ATOM 747 C CA . GLY A 1 95 ? -16.905 -1.919 10.617 1.00 97.88 95 GLY A CA 1
ATOM 748 C C . GLY A 1 95 ? -17.612 -1.606 11.940 1.00 97.88 95 GLY A C 1
ATOM 749 O O . GLY A 1 95 ? -18.842 -1.587 11.992 1.00 97.88 95 GLY A O 1
ATOM 750 N N . ALA A 1 96 ? -16.860 -1.301 12.997 1.00 97.94 96 ALA A N 1
ATOM 751 C CA . ALA A 1 96 ? -17.410 -0.928 14.296 1.00 97.94 96 ALA A CA 1
ATOM 752 C C . ALA A 1 96 ? -18.207 0.384 14.220 1.00 97.94 96 ALA A C 1
ATOM 754 O O . ALA A 1 96 ? -19.344 0.426 14.688 1.00 97.94 96 ALA A O 1
ATOM 755 N N . ILE A 1 97 ? -17.671 1.415 13.554 1.00 98.00 97 ILE A N 1
ATOM 756 C CA . ILE A 1 97 ? -18.377 2.690 13.325 1.00 98.00 97 ILE A CA 1
ATOM 757 C C . ILE A 1 97 ? -19.665 2.455 12.525 1.00 98.00 97 ILE A C 1
ATOM 759 O O . ILE A 1 97 ? -20.709 3.040 12.821 1.00 98.00 97 ILE A O 1
ATOM 763 N N . PHE A 1 98 ? -19.626 1.574 11.521 1.00 98.50 98 PHE A N 1
ATOM 764 C CA . PHE A 1 98 ? -20.810 1.225 10.738 1.00 98.50 98 PHE A CA 1
ATOM 765 C C . PHE A 1 98 ? -21.906 0.598 11.605 1.00 98.50 98 PHE A C 1
ATOM 767 O O . PHE A 1 98 ? -23.072 0.968 11.482 1.00 98.50 98 PHE A O 1
ATOM 774 N N . LEU A 1 99 ? -21.552 -0.326 12.499 1.00 98.50 99 LEU A N 1
ATOM 775 C CA . LEU A 1 99 ? -22.517 -0.967 13.391 1.00 98.50 99 LEU A CA 1
ATOM 776 C C . LEU A 1 99 ? -23.063 0.002 14.449 1.00 98.50 99 LEU A C 1
ATOM 778 O O . LEU A 1 99 ? -24.281 0.063 14.629 1.00 98.50 99 LEU A O 1
ATOM 782 N N . ASP A 1 100 ? -22.193 0.787 15.087 1.00 98.44 100 ASP A N 1
ATOM 783 C CA . ASP A 1 100 ? -22.556 1.761 16.128 1.00 98.44 100 ASP A CA 1
ATOM 784 C C . ASP A 1 100 ? -23.486 2.863 15.589 1.00 98.44 100 ASP A C 1
ATOM 786 O O . ASP A 1 100 ? -24.493 3.224 16.198 1.00 98.44 100 ASP A O 1
ATOM 790 N N . SER A 1 101 ? -23.248 3.298 14.350 1.00 98.06 101 SER A N 1
ATOM 791 C CA . SER A 1 101 ? -24.077 4.287 13.651 1.00 98.06 101 SER A CA 1
ATOM 792 C C . SER A 1 101 ? -25.385 3.732 13.065 1.00 98.06 101 SER A C 1
ATOM 794 O O . SER A 1 101 ? -25.999 4.371 12.209 1.00 98.06 101 SER A O 1
ATOM 796 N N . LYS A 1 102 ? -25.837 2.544 13.496 1.00 97.88 102 LYS A N 1
ATOM 797 C CA . LYS A 1 102 ? -27.029 1.853 12.964 1.00 97.88 102 LYS A CA 1
ATOM 798 C C . LYS A 1 102 ? -26.963 1.636 11.448 1.00 97.88 102 LYS A C 1
ATOM 800 O O . LYS A 1 102 ? -27.965 1.792 10.751 1.00 97.88 102 LYS A O 1
ATOM 805 N N . LYS A 1 103 ? -25.797 1.218 10.948 1.00 97.81 103 LYS A N 1
ATOM 806 C CA . LYS A 1 103 ? -25.523 0.927 9.530 1.00 97.81 103 LYS A CA 1
ATOM 807 C C . LYS A 1 103 ? -25.534 2.177 8.635 1.00 97.81 103 LYS A C 1
ATOM 809 O O . LYS A 1 103 ? -25.960 2.112 7.482 1.00 97.81 103 LYS A O 1
ATOM 814 N N . CYS A 1 104 ? -25.058 3.318 9.141 1.00 97.88 104 CYS A N 1
ATOM 815 C CA . CYS A 1 104 ? -25.016 4.577 8.395 1.00 97.88 104 CYS A CA 1
ATOM 816 C C . CYS A 1 104 ? -23.660 4.790 7.699 1.00 97.88 104 CYS A C 1
ATOM 818 O O . CYS A 1 104 ? -22.682 5.212 8.318 1.00 97.88 104 CYS A O 1
ATOM 820 N N . LEU A 1 105 ? -23.607 4.573 6.380 1.00 97.81 105 LEU A N 1
ATOM 821 C CA . LEU A 1 105 ? -22.388 4.812 5.590 1.00 97.81 105 LEU A CA 1
ATOM 822 C C . LEU A 1 105 ? -21.944 6.280 5.596 1.00 97.81 105 LEU A C 1
ATOM 824 O O . LEU A 1 105 ? -20.747 6.546 5.569 1.00 97.81 105 LEU A O 1
ATOM 828 N N . GLN A 1 106 ? -22.879 7.232 5.679 1.00 97.75 106 GLN A N 1
ATOM 829 C CA . GLN A 1 106 ? -22.528 8.651 5.761 1.00 97.75 106 GLN A CA 1
ATOM 830 C C . GLN A 1 106 ? -21.771 8.963 7.055 1.00 97.75 106 GLN A C 1
ATOM 832 O O . GLN A 1 106 ? -20.799 9.711 7.036 1.00 97.75 106 GLN A O 1
ATOM 837 N N . THR A 1 107 ? -22.183 8.367 8.177 1.00 97.88 107 THR A N 1
ATOM 838 C CA . THR A 1 107 ? -21.484 8.528 9.456 1.00 97.88 107 THR A CA 1
ATOM 839 C C . THR A 1 107 ? -20.094 7.905 9.399 1.00 97.88 107 THR A C 1
ATOM 841 O O . THR A 1 107 ? -19.140 8.544 9.829 1.00 97.88 107 THR A O 1
ATOM 844 N N . VAL A 1 108 ? -19.959 6.709 8.812 1.00 97.69 108 VAL A N 1
ATOM 845 C CA . VAL A 1 108 ? -18.645 6.090 8.569 1.00 97.69 108 VAL A CA 1
ATOM 846 C C . VAL A 1 108 ? -17.755 7.025 7.756 1.00 97.69 108 VAL A C 1
ATOM 848 O O . VAL A 1 108 ? -16.629 7.299 8.159 1.00 97.69 108 VAL A O 1
ATOM 851 N N . TRP A 1 109 ? -18.269 7.555 6.645 1.00 96.19 109 TRP A N 1
ATOM 852 C CA . TRP A 1 109 ? -17.516 8.458 5.782 1.00 96.19 109 TRP A CA 1
ATOM 853 C C . TRP A 1 109 ? -17.073 9.723 6.517 1.00 96.19 109 TRP A C 1
ATOM 855 O O . TRP A 1 109 ? -15.902 10.067 6.460 1.00 96.19 109 TRP A O 1
ATOM 865 N N . ASN A 1 110 ? -17.958 10.362 7.285 1.00 95.94 110 ASN A N 1
ATOM 866 C CA . ASN A 1 110 ? -17.627 11.574 8.040 1.00 95.94 110 ASN A CA 1
ATOM 867 C C . ASN A 1 110 ? -16.511 11.360 9.081 1.00 95.94 110 ASN A C 1
ATOM 869 O O . ASN A 1 110 ? -15.815 12.310 9.424 1.00 95.94 110 ASN A O 1
ATOM 873 N N . VAL A 1 111 ? -16.356 10.138 9.604 1.00 94.44 111 VAL A N 1
ATOM 874 C CA . VAL A 1 111 ? -15.297 9.797 10.570 1.00 94.44 111 VAL A CA 1
ATOM 875 C C . VAL A 1 111 ? -14.002 9.388 9.867 1.00 94.44 111 VAL A C 1
ATOM 877 O O . VAL A 1 111 ? -12.920 9.759 10.310 1.00 94.44 111 VAL A O 1
ATOM 880 N N . ILE A 1 112 ? -14.100 8.613 8.785 1.00 93.00 112 ILE A N 1
ATOM 881 C CA . ILE A 1 112 ? -12.945 8.002 8.118 1.00 93.00 112 ILE A CA 1
ATOM 882 C C . ILE A 1 112 ? -12.321 8.920 7.062 1.00 93.00 112 ILE A C 1
ATOM 884 O O . ILE A 1 112 ? -11.102 8.902 6.898 1.00 93.00 112 ILE A O 1
ATOM 888 N N . GLU A 1 113 ? -13.112 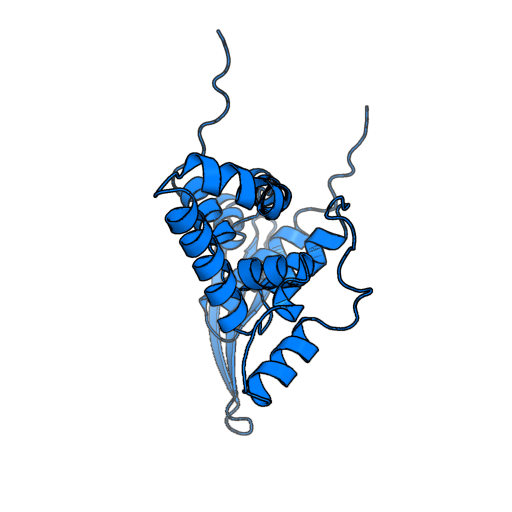9.735 6.361 1.00 91.50 113 GLU A N 1
ATOM 889 C CA . GLU A 1 113 ? -12.617 10.633 5.310 1.00 91.50 113 GLU A CA 1
ATOM 890 C C . GLU A 1 113 ? -11.507 11.564 5.808 1.00 91.50 113 GLU A C 1
ATOM 892 O O . GLU A 1 113 ? -10.462 11.564 5.160 1.00 91.50 113 GLU A O 1
ATOM 897 N N . PRO A 1 114 ? -11.604 12.225 6.979 1.00 89.44 114 PRO A N 1
ATOM 898 C CA . PRO A 1 114 ? -10.521 13.073 7.477 1.00 89.44 114 PRO A CA 1
ATOM 899 C C . PRO A 1 114 ? -9.205 12.318 7.715 1.00 89.44 114 PRO A C 1
ATOM 901 O O . PRO A 1 114 ? -8.128 12.882 7.538 1.00 89.44 114 PRO A O 1
ATOM 904 N N . LEU A 1 115 ? -9.271 11.030 8.075 1.00 86.75 115 LEU A N 1
ATOM 905 C CA . LEU A 1 115 ? -8.088 10.183 8.281 1.00 86.75 115 LEU A CA 1
ATOM 906 C C . LEU A 1 115 ? -7.434 9.778 6.951 1.00 86.75 115 LEU A C 1
ATOM 908 O O . LEU A 1 115 ? -6.231 9.520 6.893 1.00 86.75 115 LEU A O 1
ATOM 912 N N . LEU A 1 116 ? -8.231 9.704 5.882 1.00 86.06 116 LEU A N 1
ATOM 913 C CA . LEU A 1 116 ? -7.804 9.273 4.552 1.00 86.06 116 LEU A CA 1
ATOM 914 C C . LEU A 1 116 ? -7.579 10.432 3.574 1.00 86.06 116 LEU A C 1
ATOM 916 O O . LEU A 1 116 ? -6.984 10.210 2.522 1.00 86.06 116 LEU A O 1
ATOM 920 N N . GLN A 1 117 ? -8.034 11.646 3.888 1.00 84.38 117 GLN A N 1
ATOM 921 C CA . GLN A 1 117 ? -8.197 12.748 2.937 1.00 84.38 117 GLN A CA 1
ATOM 922 C C . GLN A 1 117 ? -6.913 13.061 2.165 1.00 84.38 117 GLN A C 1
ATOM 924 O O . GLN A 1 117 ? -6.924 13.141 0.937 1.00 84.38 117 GLN A O 1
ATOM 929 N N . GLN A 1 118 ? -5.784 13.165 2.866 1.00 77.69 118 GLN A N 1
ATOM 930 C CA . GLN A 1 118 ? -4.487 13.418 2.237 1.00 77.69 118 GLN A CA 1
ATOM 931 C C . GLN A 1 118 ? -4.082 12.306 1.257 1.00 77.69 118 GLN A C 1
ATOM 933 O O . GLN A 1 118 ? -3.552 12.582 0.181 1.00 77.69 118 GLN A O 1
ATOM 938 N N . TYR A 1 119 ? -4.383 11.050 1.590 1.00 79.25 119 TYR A N 1
ATOM 939 C CA . TYR A 1 119 ? -4.066 9.896 0.753 1.00 79.25 119 TYR A CA 1
ATOM 940 C C . TYR A 1 119 ? -4.995 9.836 -0.447 1.00 79.25 119 TYR A C 1
ATOM 942 O O . TYR A 1 119 ? -4.520 9.642 -1.555 1.00 79.25 119 TYR A O 1
ATOM 950 N N . ILE A 1 120 ? -6.291 10.089 -0.254 1.00 85.81 120 ILE A N 1
ATOM 951 C CA . ILE A 1 120 ? -7.264 10.209 -1.343 1.00 85.81 120 ILE A CA 1
ATOM 952 C C . ILE A 1 120 ? -6.806 11.281 -2.333 1.00 85.81 120 ILE A C 1
ATOM 954 O O . ILE A 1 120 ? -6.702 11.008 -3.529 1.00 85.81 120 ILE A O 1
ATOM 958 N N . ASN A 1 121 ? -6.454 12.471 -1.840 1.00 85.25 121 ASN A N 1
ATOM 959 C CA . ASN A 1 121 ? -5.970 13.568 -2.675 1.00 85.25 121 ASN A CA 1
ATOM 960 C C . ASN A 1 121 ? -4.697 13.183 -3.430 1.00 85.25 121 ASN A C 1
ATOM 962 O O . ASN A 1 121 ? -4.585 13.441 -4.630 1.00 85.25 121 ASN A O 1
ATOM 966 N N . ARG A 1 122 ? -3.757 12.507 -2.766 1.00 81.06 122 ARG A N 1
ATOM 967 C CA . ARG A 1 122 ? -2.541 11.999 -3.399 1.00 81.06 122 ARG A CA 1
ATOM 968 C C . ARG A 1 122 ? -2.843 10.964 -4.482 1.00 81.06 122 ARG A C 1
ATOM 970 O O . ARG A 1 122 ? -2.379 11.130 -5.605 1.00 81.06 122 ARG A O 1
ATOM 977 N N . SER A 1 123 ? -3.625 9.927 -4.187 1.00 83.81 123 SER A N 1
ATOM 978 C CA . SER A 1 123 ? -3.960 8.880 -5.158 1.00 83.81 123 SER A CA 1
ATOM 979 C C . SER A 1 123 ? -4.686 9.474 -6.367 1.00 83.81 123 SER A C 1
ATOM 981 O O . SER A 1 123 ? -4.466 9.060 -7.502 1.00 83.81 123 SER A O 1
ATOM 983 N N . ILE A 1 124 ? -5.519 10.495 -6.152 1.00 85.19 124 ILE A N 1
ATOM 984 C CA . ILE A 1 124 ? -6.188 11.217 -7.233 1.00 85.19 124 ILE A CA 1
ATOM 985 C C . ILE A 1 124 ? -5.189 12.018 -8.078 1.00 85.19 124 ILE A C 1
ATOM 987 O O . ILE A 1 124 ? -5.250 11.935 -9.306 1.00 85.19 124 ILE A O 1
ATOM 991 N N . THR A 1 125 ? -4.265 12.750 -7.452 1.00 83.25 125 THR A N 1
ATOM 992 C CA . THR A 1 125 ? -3.399 13.735 -8.130 1.00 83.25 125 THR A CA 1
ATOM 993 C C . THR A 1 125 ? -2.089 13.173 -8.681 1.00 83.25 125 THR A C 1
ATOM 995 O O . THR A 1 125 ? -1.551 13.758 -9.616 1.00 83.25 125 THR A O 1
ATOM 998 N N . ASP A 1 126 ? -1.579 12.046 -8.171 1.00 81.06 126 ASP A N 1
ATOM 999 C CA . ASP A 1 126 ? -0.273 11.500 -8.568 1.00 81.06 126 ASP A CA 1
ATOM 1000 C C . ASP A 1 126 ? -0.325 10.849 -9.962 1.00 81.06 126 ASP A C 1
ATOM 1002 O O . ASP A 1 126 ? -0.867 9.745 -10.098 1.00 81.06 126 ASP A O 1
ATOM 1006 N N . PRO A 1 127 ? 0.256 11.450 -11.016 1.00 72.81 127 PRO A N 1
ATOM 1007 C CA . PRO A 1 127 ? 0.205 10.885 -12.363 1.00 72.81 127 PRO A CA 1
ATOM 1008 C C . PRO A 1 127 ? 0.933 9.536 -12.481 1.00 72.81 127 PRO A C 1
ATOM 1010 O O . PRO A 1 127 ? 0.641 8.784 -13.402 1.00 72.81 127 PRO A O 1
ATOM 1013 N N . ASN A 1 128 ? 1.825 9.199 -11.543 1.00 77.81 128 ASN A N 1
ATOM 1014 C CA . ASN A 1 128 ? 2.649 7.990 -11.562 1.00 77.81 128 ASN A CA 1
ATOM 1015 C C . ASN A 1 128 ? 2.189 6.920 -10.559 1.00 77.81 128 ASN A C 1
ATOM 1017 O O . ASN A 1 128 ? 2.955 5.997 -10.273 1.00 77.81 128 ASN A O 1
ATOM 1021 N N . LEU A 1 129 ? 0.945 7.015 -10.065 1.00 81.81 129 LEU A N 1
ATOM 1022 C CA . LEU A 1 129 ? 0.355 6.081 -9.094 1.00 81.81 129 LEU A CA 1
ATOM 1023 C C . LEU A 1 129 ? 0.606 4.608 -9.453 1.00 81.81 129 LEU A C 1
ATOM 1025 O O . LEU A 1 129 ? 0.993 3.800 -8.612 1.00 81.81 129 LEU A O 1
ATOM 1029 N N . ASN A 1 130 ? 0.440 4.275 -10.736 1.00 87.12 130 ASN A N 1
ATOM 1030 C CA . ASN A 1 130 ? 0.869 3.005 -11.300 1.00 87.12 130 ASN A CA 1
ATOM 1031 C C . ASN A 1 130 ? 2.097 3.237 -12.198 1.00 87.12 130 ASN A C 1
ATOM 1033 O O . ASN A 1 130 ? 1.945 3.572 -13.381 1.00 87.12 130 ASN A O 1
ATOM 1037 N N . PRO A 1 131 ? 3.322 3.053 -11.674 1.00 87.12 131 PRO A N 1
ATOM 1038 C CA . PRO A 1 131 ? 4.543 3.371 -12.408 1.00 87.12 131 PRO A CA 1
ATOM 1039 C C . PRO A 1 131 ? 4.737 2.457 -13.619 1.00 87.12 131 PRO A C 1
ATOM 1041 O O . PRO A 1 131 ? 5.296 2.875 -14.626 1.00 87.12 131 PRO A O 1
ATOM 1044 N N . VAL A 1 132 ? 4.250 1.215 -13.552 1.00 90.75 132 VAL A N 1
ATOM 1045 C CA . VAL A 1 132 ? 4.320 0.268 -14.671 1.00 90.75 132 VAL A CA 1
ATOM 1046 C C . VAL A 1 132 ? 3.465 0.784 -15.819 1.00 90.75 132 VAL A C 1
ATOM 1048 O O . VAL A 1 132 ? 3.963 0.973 -16.924 1.00 90.75 132 VAL A O 1
ATOM 1051 N N . ARG A 1 133 ? 2.188 1.056 -15.548 1.00 88.88 133 ARG A N 1
ATOM 1052 C CA . ARG A 1 133 ? 1.255 1.556 -16.556 1.00 88.88 133 ARG A CA 1
ATOM 1053 C C . ARG A 1 133 ? 1.738 2.868 -17.169 1.00 88.88 133 ARG A C 1
ATOM 1055 O O . ARG A 1 133 ? 1.830 2.957 -18.387 1.00 88.88 133 ARG A O 1
ATOM 1062 N N . THR A 1 134 ? 2.115 3.825 -16.324 1.00 87.69 134 THR A N 1
ATOM 1063 C CA . THR A 1 134 ? 2.577 5.149 -16.761 1.00 87.69 134 THR A CA 1
ATOM 1064 C C . THR A 1 134 ? 3.789 5.043 -17.687 1.00 87.69 134 THR A C 1
ATOM 1066 O O . THR A 1 134 ? 3.841 5.689 -18.729 1.00 87.69 134 THR A O 1
ATOM 1069 N N . PHE A 1 135 ? 4.742 4.167 -17.359 1.00 90.56 135 PHE A N 1
ATOM 1070 C CA . PHE A 1 135 ? 5.920 3.928 -18.190 1.00 90.56 135 PHE A CA 1
ATOM 1071 C C . PHE A 1 135 ? 5.577 3.332 -19.569 1.00 90.56 135 PHE A C 1
ATOM 1073 O O . PHE A 1 135 ? 6.129 3.758 -20.584 1.00 90.56 135 PHE A O 1
ATOM 1080 N N . PHE A 1 136 ? 4.659 2.360 -19.635 1.00 90.56 136 PHE A N 1
ATOM 1081 C CA . PHE A 1 136 ? 4.257 1.757 -20.914 1.00 90.56 136 PHE A CA 1
ATOM 1082 C C . PHE A 1 136 ? 3.379 2.681 -21.761 1.00 90.56 136 PHE A C 1
ATOM 1084 O O . PHE A 1 136 ? 3.521 2.684 -22.981 1.00 90.56 136 PHE A O 1
ATOM 1091 N N . GLU A 1 137 ? 2.528 3.503 -21.144 1.00 87.75 137 GLU A N 1
ATOM 1092 C CA . GLU A 1 137 ? 1.758 4.540 -21.846 1.00 87.75 137 GLU A CA 1
ATOM 1093 C C . GLU A 1 137 ? 2.676 5.597 -22.487 1.00 87.75 137 GLU A C 1
ATOM 1095 O O . GLU A 1 137 ? 2.355 6.129 -23.546 1.00 87.75 137 GLU A O 1
ATOM 1100 N N . GLN A 1 138 ? 3.862 5.835 -21.914 1.00 87.69 138 GLN A N 1
ATOM 1101 C CA . GLN A 1 138 ? 4.907 6.683 -22.503 1.00 87.69 138 GLN A CA 1
ATOM 1102 C C . GLN A 1 138 ? 5.705 5.999 -23.629 1.00 87.69 138 GLN A C 1
ATOM 1104 O O . GLN A 1 138 ? 6.607 6.617 -24.190 1.00 87.69 138 GLN A O 1
ATOM 1109 N N . GLY A 1 139 ? 5.399 4.744 -23.979 1.00 88.50 139 GLY A N 1
ATOM 1110 C CA . GLY A 1 139 ? 6.054 4.008 -25.066 1.00 88.50 139 GLY A CA 1
ATOM 1111 C C . GLY A 1 139 ? 7.314 3.235 -24.663 1.00 88.50 139 GLY A C 1
ATOM 1112 O O . GLY A 1 139 ? 8.079 2.817 -25.537 1.00 88.50 139 GLY A O 1
ATOM 1113 N N . GLY A 1 140 ? 7.550 3.039 -23.362 1.00 91.94 140 GLY A N 1
ATOM 1114 C CA . GLY A 1 140 ? 8.651 2.216 -22.861 1.00 91.94 140 GLY A CA 1
ATOM 1115 C C . GLY A 1 140 ? 8.515 0.729 -23.218 1.00 91.94 140 GLY A C 1
ATOM 1116 O O . GLY A 1 140 ? 7.428 0.234 -23.522 1.00 91.94 140 GLY A O 1
ATOM 1117 N N . LYS A 1 141 ? 9.629 -0.010 -23.187 1.00 94.38 141 LYS A N 1
ATOM 1118 C CA . LYS A 1 141 ? 9.692 -1.427 -23.592 1.00 94.38 141 LYS A CA 1
ATOM 1119 C C . LYS A 1 141 ? 10.390 -2.285 -22.546 1.00 94.38 141 LYS A C 1
ATOM 1121 O O . LYS A 1 141 ? 11.314 -1.836 -21.876 1.00 94.38 141 LYS A O 1
ATOM 1126 N N . VAL A 1 142 ? 9.965 -3.543 -22.429 1.00 95.44 142 VAL A N 1
ATOM 1127 C CA . VAL A 1 142 ? 10.708 -4.558 -21.668 1.00 95.44 142 VAL A CA 1
ATOM 1128 C C . VAL A 1 142 ? 11.798 -5.127 -22.565 1.00 95.44 142 VAL A C 1
ATOM 1130 O O . VAL A 1 142 ? 11.506 -5.552 -23.680 1.00 95.44 142 VAL A O 1
ATOM 1133 N N . ILE A 1 143 ? 13.035 -5.148 -22.071 1.00 96.62 143 ILE A N 1
ATOM 1134 C CA . ILE A 1 143 ? 14.184 -5.725 -22.777 1.00 96.62 143 ILE A CA 1
ATOM 1135 C C . ILE A 1 143 ? 14.446 -7.149 -22.301 1.00 96.62 143 ILE A C 1
ATOM 1137 O O . ILE A 1 143 ? 14.660 -8.044 -23.113 1.00 96.62 143 ILE A O 1
ATOM 1141 N N . SER A 1 144 ? 14.429 -7.371 -20.986 1.00 95.06 144 SER A N 1
ATOM 1142 C CA . SER A 1 144 ? 14.604 -8.709 -20.424 1.00 95.06 144 SER A CA 1
ATOM 1143 C C . SER A 1 144 ? 13.973 -8.839 -19.042 1.00 95.06 144 SER A C 1
ATOM 1145 O O . SER A 1 144 ? 13.898 -7.876 -18.275 1.00 95.06 144 SER A O 1
ATOM 1147 N N . GLU A 1 145 ? 13.527 -10.053 -18.729 1.00 94.31 145 GLU A N 1
ATOM 1148 C CA . GLU A 1 145 ? 13.030 -10.449 -17.414 1.00 94.31 145 GLU A CA 1
ATOM 1149 C C . GLU A 1 145 ? 13.567 -11.841 -17.092 1.00 94.31 145 GLU A C 1
ATOM 1151 O O . GLU A 1 145 ? 13.338 -12.791 -17.841 1.00 94.31 145 GLU A O 1
ATOM 1156 N N . TYR A 1 146 ? 14.285 -11.972 -15.980 1.00 93.25 146 TYR A N 1
ATOM 1157 C CA . TYR A 1 146 ? 14.846 -13.248 -15.549 1.00 93.25 146 TYR A CA 1
ATOM 1158 C C . TYR A 1 146 ? 14.980 -13.309 -14.030 1.00 93.25 146 TYR A C 1
ATOM 1160 O O . TYR A 1 146 ? 14.712 -12.350 -13.305 1.00 93.25 146 TYR A O 1
ATOM 1168 N N . THR A 1 147 ? 15.340 -14.486 -13.538 1.00 92.75 147 THR A N 1
ATOM 1169 C CA . THR A 1 147 ? 15.485 -14.760 -12.116 1.00 92.75 147 THR A CA 1
ATOM 1170 C C . THR A 1 147 ? 16.874 -15.328 -11.874 1.00 92.75 147 THR A C 1
ATOM 1172 O O . THR A 1 147 ? 17.321 -16.197 -12.618 1.00 92.75 147 THR A O 1
ATOM 1175 N N . GLN A 1 148 ? 17.547 -14.831 -10.842 1.00 89.50 148 GLN A N 1
ATOM 1176 C CA . GLN A 1 148 ? 18.845 -15.317 -10.405 1.00 89.50 148 GLN A CA 1
ATOM 1177 C C . GLN A 1 148 ? 18.701 -15.934 -9.016 1.00 89.50 148 GLN A C 1
ATOM 1179 O O . GLN A 1 148 ? 18.238 -15.277 -8.081 1.00 89.50 148 GLN A O 1
ATOM 1184 N N . THR A 1 149 ? 19.102 -17.196 -8.888 1.00 88.81 149 THR A N 1
ATOM 1185 C CA . THR A 1 149 ? 19.100 -17.921 -7.617 1.00 88.81 149 THR A CA 1
ATOM 1186 C C . THR A 1 149 ? 20.530 -18.067 -7.126 1.00 88.81 149 THR A C 1
ATOM 1188 O O . THR A 1 149 ? 21.393 -18.576 -7.836 1.00 88.81 149 THR A O 1
ATOM 1191 N N . ASN A 1 150 ? 20.776 -17.609 -5.904 1.00 84.44 150 ASN A N 1
ATOM 1192 C CA . ASN A 1 150 ? 22.000 -17.888 -5.179 1.00 84.44 150 ASN A CA 1
ATOM 1193 C C . ASN A 1 150 ? 21.763 -19.134 -4.316 1.00 84.44 150 ASN A C 1
ATOM 1195 O O . ASN A 1 150 ? 21.029 -19.070 -3.330 1.00 84.44 150 ASN A O 1
ATOM 1199 N N . THR A 1 151 ? 22.366 -20.256 -4.708 1.00 81.12 151 THR A N 1
ATOM 1200 C CA . THR A 1 151 ? 22.243 -21.552 -4.021 1.00 81.12 151 THR A CA 1
ATOM 1201 C C . THR A 1 151 ? 22.907 -21.577 -2.648 1.00 81.12 151 THR A C 1
ATOM 1203 O O . THR A 1 151 ? 22.477 -22.340 -1.797 1.00 81.12 151 THR A O 1
ATOM 1206 N N . GLU A 1 152 ? 23.911 -20.736 -2.397 1.00 81.81 152 GLU A N 1
ATOM 1207 C CA . GLU A 1 152 ? 24.597 -20.670 -1.097 1.00 81.81 152 GLU A CA 1
ATOM 1208 C C . GLU A 1 152 ? 23.776 -19.913 -0.049 1.00 81.81 152 GLU A C 1
ATOM 1210 O O . GLU A 1 152 ? 23.842 -20.213 1.138 1.00 81.81 152 GLU A O 1
ATOM 1215 N N . LYS A 1 153 ? 23.001 -18.915 -0.487 1.00 79.06 153 LYS A N 1
ATOM 1216 C CA . LYS A 1 153 ? 22.179 -18.060 0.386 1.00 79.06 153 LYS A CA 1
ATOM 1217 C C . LYS A 1 153 ? 20.687 -18.383 0.316 1.00 79.06 153 LYS A C 1
ATOM 1219 O O . LYS A 1 153 ? 19.888 -17.592 0.811 1.00 79.06 153 LYS A O 1
ATOM 1224 N N . GLU A 1 154 ? 20.312 -19.451 -0.392 1.00 81.75 154 GLU A N 1
ATOM 1225 C CA . GLU A 1 154 ? 18.921 -19.831 -0.702 1.00 81.75 154 GLU A CA 1
ATOM 1226 C C . GLU A 1 154 ? 18.039 -18.648 -1.149 1.00 81.75 154 GLU A C 1
ATOM 1228 O O . GLU A 1 154 ? 16.835 -18.592 -0.911 1.00 81.75 154 GLU A O 1
ATOM 1233 N N . THR A 1 155 ? 18.644 -17.658 -1.809 1.00 83.12 155 THR A N 1
ATOM 1234 C CA . THR A 1 155 ? 17.970 -16.402 -2.142 1.00 83.12 155 THR A CA 1
ATOM 1235 C C . THR A 1 155 ? 17.713 -16.346 -3.634 1.00 83.12 155 THR A C 1
ATOM 1237 O O . THR A 1 155 ? 18.625 -16.507 -4.443 1.00 83.12 155 THR A O 1
ATOM 1240 N N . THR A 1 156 ? 16.467 -16.068 -4.005 1.00 87.81 156 THR A N 1
ATOM 1241 C CA . THR A 1 156 ? 16.052 -15.913 -5.398 1.00 87.81 156 THR A CA 1
ATOM 1242 C C . THR A 1 156 ? 15.605 -14.477 -5.649 1.00 87.81 156 THR A C 1
ATOM 1244 O O . THR A 1 156 ? 14.702 -13.978 -4.982 1.00 87.81 156 THR A O 1
ATOM 1247 N N . ILE A 1 157 ? 16.235 -13.808 -6.617 1.00 91.56 157 ILE A N 1
ATOM 1248 C CA . ILE A 1 157 ? 15.949 -12.417 -6.986 1.00 91.56 157 ILE A CA 1
ATOM 1249 C C . ILE A 1 157 ? 15.428 -12.384 -8.420 1.00 91.56 157 ILE A C 1
ATOM 1251 O O . ILE A 1 157 ? 16.010 -12.977 -9.326 1.00 91.56 157 ILE A O 1
ATOM 1255 N N . SER A 1 158 ? 14.322 -11.679 -8.638 1.00 92.88 158 SER A N 1
ATOM 1256 C CA . SER A 1 158 ? 13.825 -11.356 -9.975 1.00 92.88 158 SER A CA 1
ATOM 1257 C C . SER A 1 158 ? 14.420 -10.037 -10.451 1.00 92.88 158 SER A C 1
ATOM 1259 O O . SER A 1 158 ? 14.468 -9.067 -9.693 1.00 92.88 158 SER A O 1
ATOM 1261 N N . ILE A 1 159 ? 14.836 -10.005 -11.712 1.00 94.81 159 ILE A N 1
ATOM 1262 C CA . ILE A 1 159 ? 15.482 -8.869 -12.366 1.00 94.81 159 ILE A CA 1
ATOM 1263 C C . ILE A 1 159 ? 14.668 -8.509 -13.609 1.00 94.81 159 ILE A C 1
ATOM 1265 O O . ILE A 1 159 ? 14.260 -9.387 -14.374 1.00 94.81 159 ILE A O 1
ATOM 1269 N N . CYS A 1 160 ? 14.406 -7.217 -13.798 1.00 95.69 160 CYS A N 1
ATOM 1270 C CA . CYS A 1 160 ? 13.727 -6.682 -14.973 1.00 95.69 160 CYS A CA 1
ATOM 1271 C C . CYS A 1 160 ? 14.524 -5.506 -15.537 1.00 95.69 160 CYS A C 1
ATOM 1273 O O . CYS A 1 160 ? 14.827 -4.560 -14.809 1.00 95.69 160 CYS A O 1
ATOM 1275 N N . ILE A 1 161 ? 14.824 -5.559 -16.834 1.00 95.81 161 ILE A N 1
ATOM 1276 C CA . ILE A 1 161 ? 15.477 -4.480 -17.574 1.00 95.81 161 ILE A CA 1
ATOM 1277 C C . ILE A 1 161 ? 14.473 -3.904 -18.567 1.00 95.81 161 ILE A C 1
ATOM 1279 O O . ILE A 1 161 ? 13.912 -4.627 -19.397 1.00 95.81 161 ILE A O 1
ATOM 1283 N N . ILE A 1 162 ? 14.274 -2.593 -18.498 1.00 95.56 162 ILE A N 1
ATOM 1284 C CA . ILE A 1 162 ? 13.387 -1.833 -19.381 1.00 95.56 162 ILE A CA 1
ATOM 1285 C C . ILE A 1 162 ? 14.170 -0.756 -20.128 1.00 95.56 162 ILE A C 1
ATOM 1287 O O . ILE A 1 162 ? 15.209 -0.302 -19.655 1.00 95.56 162 ILE A O 1
ATOM 1291 N N . GLU A 1 163 ? 13.655 -0.330 -21.274 1.00 94.25 163 GLU A N 1
ATOM 1292 C CA . GLU A 1 163 ? 14.205 0.755 -22.085 1.00 94.25 163 GLU A CA 1
ATOM 1293 C C . GLU A 1 163 ? 13.141 1.836 -22.278 1.00 94.25 163 GLU A C 1
ATOM 1295 O O . GLU A 1 163 ? 12.009 1.549 -22.679 1.00 94.25 163 GLU A O 1
ATOM 1300 N N . ALA A 1 164 ? 13.492 3.071 -21.930 1.00 91.69 164 ALA A N 1
ATOM 1301 C CA . ALA A 1 164 ? 12.6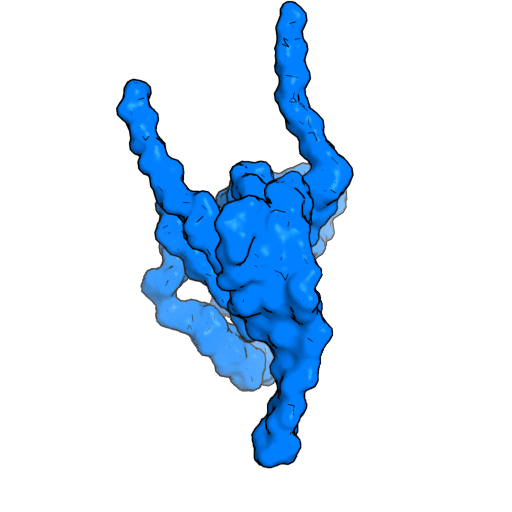50 4.240 -22.134 1.00 91.69 164 ALA A CA 1
ATOM 1302 C C . ALA A 1 164 ? 12.755 4.742 -23.584 1.00 91.69 164 ALA A C 1
ATOM 1304 O O . ALA A 1 164 ? 13.656 4.369 -24.333 1.00 91.69 164 ALA A O 1
ATOM 1305 N N . THR A 1 165 ? 11.849 5.630 -23.989 1.00 87.31 165 THR A N 1
ATOM 1306 C CA . THR A 1 165 ? 11.808 6.178 -25.359 1.00 87.31 165 THR A CA 1
ATOM 1307 C C . THR A 1 165 ? 13.038 6.997 -25.746 1.00 87.31 165 THR A C 1
ATOM 1309 O O . THR A 1 165 ? 13.329 7.136 -26.929 1.00 87.31 165 THR A O 1
ATOM 1312 N N . ASN A 1 166 ? 13.796 7.491 -24.766 1.00 85.94 166 ASN A N 1
ATOM 1313 C CA . ASN A 1 166 ? 15.086 8.153 -24.966 1.00 85.94 166 ASN A CA 1
ATOM 1314 C C . ASN A 1 166 ? 16.264 7.170 -25.161 1.00 85.94 166 ASN A C 1
ATOM 1316 O O . ASN A 1 166 ? 17.409 7.607 -25.239 1.00 85.94 166 ASN A O 1
ATOM 1320 N N . GLY A 1 167 ? 16.008 5.857 -25.202 1.00 87.25 167 GLY A N 1
ATOM 1321 C CA . GLY A 1 167 ? 17.026 4.809 -25.334 1.00 87.25 167 GLY A CA 1
ATOM 1322 C C . GLY A 1 167 ? 17.756 4.459 -24.031 1.00 87.25 167 GLY A C 1
ATOM 1323 O O . GLY A 1 167 ? 18.599 3.562 -24.027 1.00 87.25 167 GLY A O 1
ATOM 1324 N N . CYS A 1 168 ? 17.451 5.124 -22.910 1.00 91.44 168 CYS A N 1
ATOM 1325 C CA . CYS A 1 168 ? 18.044 4.795 -21.615 1.00 91.44 168 CYS A CA 1
ATOM 1326 C C . CYS A 1 168 ? 17.466 3.492 -21.058 1.00 91.44 168 CYS A C 1
ATOM 1328 O O . CYS A 1 168 ? 16.254 3.260 -21.103 1.00 91.44 168 CYS A O 1
ATOM 1330 N N . ARG A 1 169 ? 18.337 2.666 -20.469 1.00 94.62 169 ARG A N 1
ATOM 1331 C CA . ARG A 1 169 ? 17.962 1.397 -19.842 1.00 94.62 169 ARG A CA 1
ATOM 1332 C C . ARG A 1 169 ? 17.963 1.497 -18.328 1.00 94.62 169 ARG A C 1
ATOM 1334 O O . ARG A 1 169 ? 18.859 2.096 -17.739 1.00 94.62 169 ARG A O 1
ATOM 1341 N N . TYR A 1 170 ? 16.974 0.863 -17.712 1.00 94.50 170 TYR A N 1
ATOM 1342 C CA . TYR A 1 170 ? 16.787 0.850 -16.267 1.00 94.50 170 TYR A CA 1
ATOM 1343 C C . TYR A 1 170 ? 16.591 -0.577 -15.781 1.00 94.50 170 TYR A C 1
ATOM 1345 O O . TYR A 1 170 ? 15.810 -1.336 -16.352 1.00 94.50 170 TYR A O 1
ATOM 1353 N N . GLU A 1 171 ? 17.285 -0.920 -14.701 1.00 93.81 171 GLU A N 1
ATOM 1354 C CA . GLU A 1 171 ? 17.225 -2.240 -14.083 1.00 93.81 171 GLU A CA 1
ATOM 1355 C C . GLU A 1 171 ? 16.537 -2.168 -12.717 1.00 93.81 171 GLU A C 1
ATOM 1357 O O . GLU A 1 171 ? 16.874 -1.344 -11.854 1.00 93.81 171 GLU A O 1
ATOM 1362 N N . GLY A 1 172 ? 15.554 -3.040 -12.519 1.00 92.00 172 GLY A N 1
ATOM 1363 C CA . GLY A 1 172 ? 14.815 -3.203 -11.278 1.00 92.00 172 GLY A CA 1
ATOM 1364 C C . GLY A 1 172 ? 14.966 -4.607 -10.712 1.00 92.00 172 GLY A C 1
ATOM 1365 O O . GLY A 1 172 ? 14.974 -5.593 -11.445 1.00 92.00 172 GLY A O 1
ATOM 1366 N N . TYR A 1 173 ? 15.031 -4.674 -9.386 1.00 92.44 173 TYR A N 1
ATOM 1367 C CA . TYR A 1 173 ? 15.174 -5.905 -8.615 1.00 92.44 173 TYR A CA 1
ATOM 1368 C C . TYR A 1 173 ? 13.948 -6.092 -7.727 1.00 92.44 173 TYR A C 1
ATOM 1370 O O . TYR A 1 173 ? 13.353 -5.110 -7.273 1.00 92.44 173 TYR A O 1
ATOM 1378 N N . GLY A 1 174 ? 13.573 -7.336 -7.455 1.00 87.69 174 GLY A N 1
ATOM 1379 C CA . GLY A 1 174 ? 12.493 -7.641 -6.523 1.00 87.69 174 GLY A CA 1
ATOM 1380 C C . GLY A 1 174 ? 12.432 -9.116 -6.155 1.00 87.69 174 GLY A C 1
ATOM 1381 O O . GLY A 1 174 ? 13.042 -9.962 -6.805 1.00 87.69 174 GLY A O 1
ATOM 1382 N N . THR A 1 175 ? 11.649 -9.438 -5.129 1.00 85.19 175 THR A N 1
ATOM 1383 C CA . THR A 1 175 ? 11.401 -10.829 -4.705 1.00 85.19 175 THR A CA 1
ATOM 1384 C C . THR A 1 175 ? 10.557 -11.608 -5.717 1.00 85.19 175 THR A C 1
ATOM 1386 O O . THR A 1 175 ? 10.528 -12.833 -5.711 1.00 85.19 175 THR A O 1
ATOM 1389 N N . ASN A 1 176 ? 9.881 -10.903 -6.626 1.00 87.38 176 ASN A N 1
ATOM 1390 C CA . ASN A 1 176 ? 9.119 -11.471 -7.728 1.00 87.38 176 ASN A CA 1
ATOM 1391 C C . ASN A 1 176 ? 9.189 -10.565 -8.969 1.00 87.38 176 ASN A C 1
ATOM 1393 O O . ASN A 1 176 ? 9.555 -9.388 -8.884 1.00 87.38 176 ASN A O 1
ATOM 1397 N N . ARG A 1 177 ? 8.799 -11.107 -10.130 1.00 90.19 177 ARG A N 1
ATOM 1398 C CA . ARG A 1 177 ? 8.843 -10.399 -11.423 1.00 90.19 177 ARG A CA 1
ATOM 1399 C C . ARG A 1 177 ? 8.035 -9.099 -11.423 1.00 90.19 177 ARG A C 1
ATOM 1401 O O . ARG A 1 177 ? 8.501 -8.098 -11.955 1.00 90.19 177 ARG A O 1
ATOM 1408 N N . LYS A 1 178 ? 6.856 -9.086 -10.783 1.00 89.56 178 LYS A N 1
ATOM 1409 C CA . LYS A 1 178 ? 6.001 -7.887 -10.710 1.00 89.56 178 LYS A CA 1
ATOM 1410 C C . LYS A 1 178 ? 6.715 -6.748 -9.980 1.00 89.56 178 LYS A C 1
ATOM 1412 O O . LYS A 1 178 ? 6.735 -5.628 -10.480 1.00 89.56 178 LYS A O 1
ATOM 1417 N N . MET A 1 179 ? 7.340 -7.048 -8.842 1.00 86.69 179 MET A N 1
ATOM 1418 C CA . MET A 1 179 ? 8.099 -6.082 -8.047 1.00 86.69 179 MET A CA 1
ATOM 1419 C C . MET A 1 179 ? 9.346 -5.594 -8.790 1.00 86.69 179 MET A C 1
ATOM 1421 O O . MET A 1 179 ? 9.590 -4.392 -8.840 1.00 86.69 179 MET A O 1
ATOM 1425 N N . ALA A 1 180 ? 10.096 -6.501 -9.425 1.00 91.19 180 ALA A N 1
ATOM 1426 C CA . ALA A 1 180 ? 11.268 -6.144 -10.224 1.00 91.19 180 ALA A CA 1
ATOM 1427 C C . ALA A 1 180 ? 10.908 -5.164 -11.351 1.00 91.19 180 ALA A C 1
ATOM 1429 O O . ALA A 1 180 ? 11.537 -4.115 -11.496 1.00 91.19 180 ALA A O 1
ATOM 1430 N N . LYS A 1 181 ? 9.828 -5.454 -12.085 1.00 93.50 181 LYS A N 1
ATOM 1431 C CA . LYS A 1 181 ? 9.301 -4.598 -13.151 1.00 93.50 181 LYS A CA 1
ATOM 1432 C C . LYS A 1 181 ? 8.813 -3.246 -12.634 1.00 93.50 181 LYS A C 1
ATOM 1434 O O . LYS A 1 181 ? 9.165 -2.216 -13.205 1.00 93.50 181 LYS A O 1
ATOM 1439 N N . ALA A 1 182 ? 8.053 -3.230 -11.539 1.00 89.94 182 ALA A N 1
ATOM 1440 C CA . ALA A 1 182 ? 7.604 -1.991 -10.906 1.00 89.94 182 ALA A CA 1
ATOM 1441 C C . ALA A 1 182 ? 8.787 -1.118 -10.462 1.00 89.94 182 ALA A C 1
ATOM 1443 O O . ALA A 1 182 ? 8.800 0.080 -10.735 1.00 89.94 182 ALA A O 1
ATOM 1444 N N . ASN A 1 183 ? 9.817 -1.716 -9.861 1.00 89.50 183 ASN A N 1
ATOM 1445 C CA . ASN A 1 183 ? 11.017 -1.005 -9.428 1.00 89.50 183 ASN A CA 1
ATOM 1446 C C . ASN A 1 183 ? 11.838 -0.461 -10.603 1.00 89.50 183 ASN A C 1
ATOM 1448 O O . ASN A 1 183 ? 12.335 0.663 -10.517 1.00 89.50 183 ASN A O 1
ATOM 1452 N N . ALA A 1 184 ? 11.932 -1.201 -11.712 1.00 93.00 184 ALA A N 1
ATOM 1453 C CA . ALA A 1 184 ? 12.555 -0.709 -12.939 1.00 93.00 184 ALA A CA 1
ATOM 1454 C C . ALA A 1 184 ? 11.804 0.526 -13.467 1.00 93.00 184 ALA A C 1
ATOM 1456 O O . ALA A 1 184 ? 12.415 1.569 -13.700 1.00 93.00 184 ALA A O 1
ATOM 1457 N N . CYS A 1 185 ? 10.470 0.443 -13.566 1.00 92.31 185 CYS A N 1
ATOM 1458 C CA . CYS A 1 185 ? 9.626 1.533 -14.070 1.00 92.31 185 CYS A CA 1
ATOM 1459 C C . CYS A 1 185 ? 9.693 2.772 -13.165 1.00 92.31 185 CYS A C 1
ATOM 1461 O O . CYS A 1 185 ? 9.829 3.888 -13.659 1.00 92.31 185 CYS A O 1
ATOM 1463 N N . ARG A 1 186 ? 9.684 2.588 -11.836 1.00 89.31 186 ARG A N 1
ATOM 1464 C CA . ARG A 1 186 ? 9.867 3.682 -10.866 1.00 89.31 186 ARG A CA 1
ATOM 1465 C C . ARG A 1 186 ? 11.203 4.396 -11.058 1.00 89.31 186 ARG A C 1
ATOM 1467 O O . ARG A 1 186 ? 11.238 5.623 -11.001 1.00 89.31 186 ARG A O 1
ATOM 1474 N N . LYS A 1 187 ? 12.297 3.654 -11.278 1.00 89.81 187 LYS A N 1
ATOM 1475 C CA . LYS A 1 187 ? 13.611 4.252 -11.568 1.00 89.81 187 LYS A CA 1
ATOM 1476 C C . LYS A 1 187 ? 13.576 5.048 -12.871 1.00 89.81 187 LYS A C 1
ATOM 1478 O O . LYS A 1 187 ? 14.012 6.193 -12.873 1.00 89.81 187 LYS A O 1
ATOM 1483 N N . ALA A 1 188 ? 13.003 4.482 -13.932 1.00 90.31 188 ALA A N 1
ATOM 1484 C CA . ALA A 1 188 ? 12.894 5.159 -15.220 1.00 90.31 188 ALA A CA 1
ATOM 1485 C C . ALA A 1 188 ? 12.113 6.474 -15.120 1.00 90.31 188 ALA A C 1
ATOM 1487 O O . ALA A 1 188 ? 12.622 7.518 -15.513 1.00 90.31 188 ALA A O 1
ATOM 1488 N N . ILE A 1 189 ? 10.922 6.451 -14.517 1.00 86.00 189 ILE A N 1
ATOM 1489 C CA . ILE A 1 189 ? 10.077 7.643 -14.348 1.00 86.00 189 ILE A CA 1
ATOM 1490 C C . ILE A 1 189 ? 10.806 8.737 -13.555 1.00 86.00 189 ILE A C 1
ATOM 1492 O O . ILE A 1 189 ? 10.781 9.901 -13.950 1.00 86.00 189 ILE A O 1
ATOM 1496 N N . LYS A 1 190 ? 11.517 8.371 -12.477 1.00 82.62 190 LYS A N 1
ATOM 1497 C CA . LYS A 1 190 ? 12.310 9.321 -11.675 1.00 82.62 190 LYS A CA 1
ATOM 1498 C C . LYS A 1 190 ? 13.473 9.944 -12.452 1.00 82.62 190 LYS A C 1
ATOM 1500 O O . LYS A 1 190 ? 13.856 11.066 -12.153 1.00 82.62 190 LYS A O 1
ATOM 1505 N N . SER A 1 191 ? 14.054 9.223 -13.408 1.00 79.19 191 SER A N 1
ATOM 1506 C CA . SER A 1 191 ? 15.180 9.711 -14.211 1.00 79.19 191 SER A CA 1
ATOM 1507 C C . SER A 1 191 ? 14.755 10.481 -15.464 1.00 79.19 191 SER A C 1
ATOM 1509 O O . SER A 1 191 ? 15.498 11.347 -15.911 1.00 79.19 191 SER A O 1
ATOM 1511 N N . VAL A 1 192 ? 13.589 10.171 -16.038 1.00 68.00 192 VAL A N 1
ATOM 1512 C CA . VAL A 1 192 ? 13.054 10.838 -17.240 1.00 68.00 192 VAL A CA 1
ATOM 1513 C C . VAL A 1 192 ? 12.392 12.179 -16.899 1.00 68.00 192 VAL A C 1
ATOM 1515 O O . VAL A 1 192 ? 12.339 13.063 -17.750 1.00 68.00 192 VAL A O 1
ATOM 1518 N N . ILE A 1 193 ? 11.943 12.369 -15.655 1.00 54.16 193 ILE A N 1
ATOM 1519 C CA . ILE A 1 193 ? 11.393 13.636 -15.166 1.00 54.16 193 ILE A CA 1
ATOM 1520 C C . ILE A 1 193 ? 12.453 14.325 -14.288 1.00 54.16 193 ILE A C 1
ATOM 1522 O O . ILE A 1 193 ? 12.464 14.108 -13.074 1.00 54.16 193 ILE A O 1
ATOM 1526 N N . PRO A 1 194 ? 13.352 15.170 -14.834 1.00 45.62 194 PRO A N 1
ATOM 1527 C CA . PRO A 1 194 ? 14.021 16.151 -13.991 1.00 45.62 194 PRO A CA 1
ATOM 1528 C C . PRO A 1 194 ? 12.922 17.027 -13.391 1.00 45.62 194 PRO A C 1
ATOM 1530 O O . PRO A 1 194 ? 11.995 17.400 -14.112 1.00 45.62 194 PRO A O 1
ATOM 1533 N N . ASN A 1 195 ? 12.995 17.281 -12.078 1.00 38.53 195 ASN A N 1
ATOM 1534 C CA . ASN A 1 195 ? 12.081 18.144 -11.328 1.00 38.53 195 ASN A CA 1
ATOM 1535 C C . ASN A 1 195 ? 11.490 19.210 -12.246 1.00 38.53 195 ASN A C 1
ATOM 1537 O O . ASN A 1 195 ? 12.216 20.088 -12.717 1.00 38.53 195 ASN A O 1
ATOM 1541 N N . LYS A 1 196 ? 10.190 19.103 -12.533 1.00 35.34 196 LYS A N 1
ATOM 1542 C CA . LYS A 1 196 ? 9.448 20.188 -13.156 1.00 35.34 196 LYS A CA 1
ATOM 1543 C C . LYS A 1 196 ? 9.542 21.319 -12.139 1.00 35.34 196 LYS A C 1
ATOM 1545 O O . LYS A 1 196 ? 8.814 21.310 -11.152 1.00 35.34 196 LYS A O 1
ATOM 1550 N N . ILE A 1 197 ? 10.541 22.187 -12.308 1.00 33.22 197 ILE A N 1
ATOM 1551 C CA . ILE A 1 197 ? 10.654 23.440 -11.579 1.00 33.22 197 ILE A CA 1
ATOM 1552 C C . ILE A 1 197 ? 9.296 24.082 -11.804 1.00 33.22 197 ILE A C 1
ATOM 1554 O O . ILE A 1 197 ? 8.916 24.360 -12.944 1.00 33.22 197 ILE A O 1
ATOM 1558 N N . ILE A 1 198 ? 8.519 24.166 -10.732 1.00 33.47 198 ILE A N 1
ATOM 1559 C CA . ILE A 1 198 ? 7.327 24.988 -10.695 1.00 33.47 198 ILE A CA 1
ATOM 1560 C C . ILE A 1 198 ? 7.885 26.393 -10.889 1.00 33.47 198 ILE A C 1
ATOM 1562 O O . ILE A 1 198 ? 8.510 26.954 -9.995 1.00 33.47 198 ILE A O 1
ATOM 1566 N N . ILE A 1 199 ? 7.813 26.883 -12.123 1.00 33.94 199 ILE A N 1
ATOM 1567 C CA . ILE A 1 199 ? 8.006 28.295 -12.395 1.00 33.94 199 ILE A CA 1
ATOM 1568 C C . ILE A 1 199 ? 6.672 28.899 -11.977 1.00 33.94 199 ILE A C 1
ATOM 1570 O O . ILE A 1 199 ? 5.697 28.823 -12.728 1.00 33.94 199 ILE A O 1
ATOM 1574 N N . ASP A 1 200 ? 6.612 29.358 -10.730 1.00 34.34 200 ASP A N 1
ATOM 1575 C CA . ASP A 1 200 ? 5.551 30.248 -10.282 1.00 34.34 200 ASP A CA 1
ATOM 1576 C C . ASP A 1 200 ? 5.604 31.492 -11.181 1.00 34.34 200 ASP A C 1
ATOM 1578 O O . ASP A 1 200 ? 6.633 32.168 -11.253 1.00 34.34 200 ASP A O 1
ATOM 1582 N N . ASN A 1 201 ? 4.516 31.733 -11.914 1.00 31.73 201 ASN A N 1
ATOM 1583 C CA . ASN A 1 201 ? 4.225 33.006 -12.574 1.00 31.73 201 ASN A CA 1
ATOM 1584 C C . ASN A 1 201 ? 3.230 33.779 -11.715 1.00 31.73 201 ASN A C 1
ATOM 1586 O O . ASN A 1 201 ? 2.229 33.147 -11.301 1.00 31.73 201 ASN A O 1
#

pLDDT: mean 80.77, std 18.07, range [31.19, 98.5]

Radius of gyration: 20.04 Å; Cα contacts (8 Å, |Δi|>4): 215; chains: 1; bounding box: 52×55×50 Å

Foldseek 3Di:
DDDPPDDQDPVLVVLLVCQLLQLLLLLVLCLLVVVLVVDDDDDPVVVVLNPVLSDDPVLRDPDPDDDPPVVVVSVVSSVDDRDSVSSVVSVVVLVVQCVVVVNDVVSSCVVCCVSCVVVSVCSVPPCCSPLLVSQVVQVKAWPDWDWDADPVVRAIKIKTWIAGPVRDIFIAIDSDRVRRSSRRSVVVVPVVDDPPPPPDD

Sequence (201 aa):
MVRCKEEFCHGRVTDIRQDLSNNGRLAYILVACRLHTKILHNSPDLFGKISIYAGDDELFPKDLSIDNQLNKDIDQWADSTAPKALADVFEALVGAIFLDSKKCLQTVWNVIEPLLQQYINRSITDPNLNPVRTFFEQGGKVISEYTQTNTEKETTISICIIEATNGCRYEGYGTNRKMAKANACRKAIKSVIPNKIIIDN

InterPro domains:
  IPR000999 Ribonuclease III domain [PF00636] (10-101)
  IPR000999 Ribonuclease III domain [PS50142] (1-102)
  IPR000999 Ribonuclease III domain [cd00593] (10-120)
  IPR036389 Ribonuclease III, endonuclease domain superfamily [G3DSA:1.10.1520.10] (2-130)
  IPR036389 Ribonuclease III, endonuclease domain superfamily [SSF69065] (10-124)
  IPR044441 Dicer, double-stranded RNA-binding domain [PF20932] (108-192)

Mean predicted aligned error: 9.58 Å

Nearest PDB structures (foldseek):
  3c4b-assembly1_A  TM=5.623E-01  e=4.562E-08  Mus musculus
  4x8w-assembly1_A  TM=5.873E-01  e=7.752E-02  Drosophila melanogaster
  4wyq-assembly2_E  TM=5.675E-01  e=5.896E-02  Homo sapiens
  8dg5-assembly1_K  TM=5.353E-01  e=2.731E-01  Drosophila melanogaster
  8dg7-assembly1_K  TM=5.834E-01  e=6.210E-01  Drosophila melanogaster

Solvent-accessible surface area (backbone atoms only — not comparable to full-atom values): 11638 Å² total; per-residue (Å²): 134,83,78,77,76,82,75,76,50,72,67,54,52,50,47,36,51,57,59,72,70,27,53,28,46,40,23,48,48,33,45,56,70,54,49,62,82,70,64,88,79,92,48,70,69,58,48,52,48,47,51,64,70,60,55,60,79,82,81,42,59,94,57,93,81,75,62,83,69,57,60,61,52,50,55,58,50,37,75,37,90,54,55,65,64,42,19,54,49,46,55,49,50,53,52,48,44,22,57,75,55,74,66,28,66,68,61,33,43,71,66,47,43,76,76,40,43,70,56,52,52,44,50,72,66,45,83,57,74,48,31,50,59,46,39,46,76,67,60,34,44,82,75,47,76,54,72,52,72,42,81,91,74,76,42,60,41,15,40,19,34,34,32,42,77,87,70,52,73,30,76,11,62,24,82,38,62,69,48,0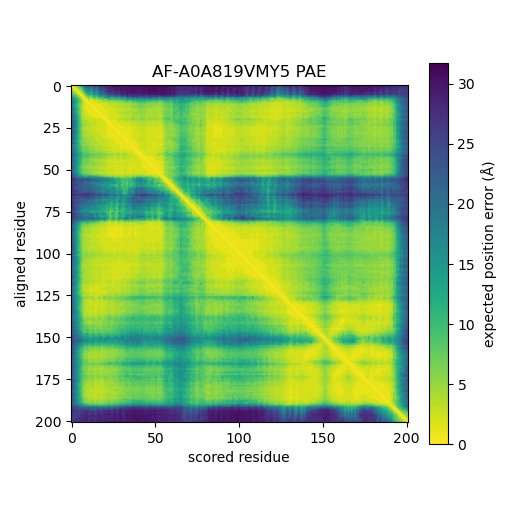,40,37,43,12,26,45,52,42,56,60,67,75,48,68,80,80,73,80,76,86,127